Protein AF-E4RUP8-F1 (afdb_monomer_lite)

Secondary structure (DSSP, 8-state):
--SHHHHHHHHHHTSS-------S--PPPPP--S------PPPP------PPPSSEEE---HHHHHHHHHTT-STT---SSEEEHHHHHH-SEEE---SSS--HHHHHHHHHHSSPPPP---GGGGG-TT--EEEEE--S----TT-TT--EEEEE--TT--EEE-TT-TT--EEEEE--SSPPTT-PPPEEE-TT-TT--EEEEEE--SEEE-TT-TT--EEEEEE--SS-EEEEETT-TT--EEEEEESS-S-EEEEE-HHHHHHHHH-GGGEE--TTEEEEE--

Foldseek 3Di:
DVPVVVVVVVVVVVPPPPDDDPDPDDDPDPDPDDDDPPDPDPDQPPLQADDADPPKDFAPFLLVVLLCLLVCLQVRLDSPRIRHLVSLQVDAEAAPDPPDDPRSSLVVCCVVPVHRRDGAADAVNLSNCNYAEYHDAEDQEYDCVSNLNHQYYHYAYDQHHAEYEPANSQNHAYYAYHYDPDQHPVRDWYYYHCHQNQNHAEDHYATADQEDACLNHCNHAYEHAAHQHLEEHEYEAARPLNHNAYAHHYDNPHEYEYEYEPNVVVVCVVCVVRHHDDPRYDYDYDD

Organism: Leadbetterella byssophila (strain DSM 17132 / JCM 16389 / KACC 11308 / NBRC 106382 / 4M15) (NCBI:txid649349)

Structure (mmCIF, N/CA/C/O backbone):
data_AF-E4RUP8-F1
#
_entry.id   AF-E4RUP8-F1
#
loop_
_atom_site.group_PDB
_atom_site.id
_atom_site.type_symbol
_atom_site.label_atom_id
_atom_site.label_alt_id
_atom_site.label_comp_id
_atom_site.label_asym_id
_atom_site.label_entity_id
_atom_site.label_seq_id
_atom_site.pdbx_PDB_ins_code
_atom_site.Cartn_x
_atom_site.Cartn_y
_atom_site.Cartn_z
_atom_site.occupancy
_atom_site.B_iso_or_equiv
_atom_site.auth_seq_id
_atom_site.auth_comp_id
_atom_site.auth_asym_id
_atom_site.auth_atom_id
_atom_site.pdbx_PDB_model_num
ATOM 1 N N . MET A 1 1 ? 22.513 47.050 -24.683 1.00 49.78 1 MET A N 1
ATOM 2 C CA . MET A 1 1 ? 21.368 47.921 -25.050 1.00 49.78 1 MET A CA 1
ATOM 3 C C . MET A 1 1 ? 20.314 47.273 -25.963 1.00 49.78 1 MET A C 1
ATOM 5 O O . MET A 1 1 ? 19.189 47.742 -25.939 1.00 49.78 1 MET A O 1
ATOM 9 N N . LYS A 1 2 ? 20.590 46.182 -26.704 1.00 44.91 2 LYS A N 1
ATOM 10 C CA . LYS A 1 2 ? 19.584 45.516 -27.570 1.00 44.91 2 LYS A CA 1
ATOM 11 C C . LYS A 1 2 ? 18.586 44.574 -26.856 1.00 44.91 2 LYS A C 1
ATOM 13 O O . LYS A 1 2 ? 17.600 44.189 -27.462 1.00 44.91 2 LYS A O 1
ATOM 18 N N . SER A 1 3 ? 18.809 44.232 -25.582 1.00 49.97 3 SER A N 1
ATOM 19 C CA . SER A 1 3 ? 17.952 43.291 -24.826 1.00 49.97 3 SER A CA 1
ATOM 20 C C . SER A 1 3 ? 16.726 43.959 -24.171 1.00 49.97 3 SER A C 1
ATOM 22 O O . SER A 1 3 ? 15.652 43.373 -24.113 1.00 49.97 3 SER A O 1
ATOM 24 N N . ALA A 1 4 ? 16.835 45.233 -23.774 1.00 47.22 4 ALA A N 1
ATOM 25 C CA . ALA A 1 4 ? 15.729 45.956 -23.132 1.00 47.22 4 ALA A CA 1
ATOM 26 C C . ALA A 1 4 ? 14.581 46.307 -24.103 1.00 47.22 4 ALA A C 1
ATOM 28 O O . ALA A 1 4 ? 13.426 46.382 -23.696 1.00 47.22 4 ALA A O 1
ATOM 29 N N . TYR A 1 5 ? 14.879 46.458 -25.399 1.00 47.59 5 TYR A N 1
ATOM 30 C CA . TYR A 1 5 ? 13.872 46.763 -26.422 1.00 47.59 5 TYR A CA 1
ATOM 31 C C . TYR A 1 5 ? 12.971 45.568 -26.768 1.00 47.59 5 TYR A C 1
ATOM 33 O O . TYR A 1 5 ? 11.827 45.771 -27.163 1.00 47.59 5 TYR A O 1
ATOM 41 N N . LEU A 1 6 ? 13.445 44.329 -26.584 1.00 43.81 6 LEU A N 1
ATOM 42 C CA . LEU A 1 6 ? 12.655 43.136 -26.904 1.00 43.81 6 LEU A CA 1
ATOM 43 C C . LEU A 1 6 ? 11.602 42.830 -25.822 1.00 43.81 6 LEU A C 1
ATOM 45 O O . LEU A 1 6 ? 10.512 42.367 -26.145 1.00 43.81 6 LEU A O 1
ATOM 49 N N . MET A 1 7 ? 11.887 43.154 -24.553 1.00 46.66 7 MET A N 1
ATOM 50 C CA . MET A 1 7 ? 10.911 43.020 -23.460 1.00 46.66 7 MET A CA 1
ATOM 51 C C . MET A 1 7 ? 9.819 44.097 -23.499 1.00 46.66 7 MET A C 1
ATOM 53 O O . MET A 1 7 ? 8.666 43.796 -23.202 1.00 46.66 7 MET A O 1
ATOM 57 N N . ALA A 1 8 ? 10.141 45.325 -23.916 1.00 49.31 8 ALA A N 1
ATOM 58 C CA . ALA A 1 8 ? 9.138 46.386 -24.043 1.00 49.31 8 ALA A CA 1
ATOM 59 C C . ALA A 1 8 ? 8.132 46.116 -25.182 1.00 49.31 8 ALA A C 1
ATOM 61 O O . ALA A 1 8 ? 6.961 46.468 -25.063 1.00 49.31 8 ALA A O 1
ATOM 62 N N . LEU A 1 9 ? 8.559 45.441 -26.258 1.00 42.44 9 LEU A N 1
ATOM 63 C CA . LEU A 1 9 ? 7.686 45.114 -27.391 1.00 42.44 9 LEU A CA 1
ATOM 64 C C . LEU A 1 9 ? 6.707 43.966 -27.078 1.00 42.44 9 LEU A C 1
ATOM 66 O O . LEU A 1 9 ? 5.578 43.977 -27.557 1.00 42.44 9 LEU A O 1
ATOM 70 N N . LEU A 1 10 ? 7.105 43.007 -26.234 1.00 44.12 10 LEU A N 1
ATOM 71 C CA . LEU A 1 10 ? 6.237 41.906 -25.793 1.00 44.12 10 LEU A CA 1
ATOM 72 C C . LEU A 1 10 ? 5.173 42.352 -24.778 1.00 44.12 10 LEU A C 1
ATOM 74 O O . LEU A 1 10 ? 4.076 41.800 -24.771 1.00 44.12 10 LEU A O 1
ATOM 78 N N . LEU A 1 11 ? 5.448 43.388 -23.976 1.00 37.72 11 LEU A N 1
ATOM 79 C CA . LEU A 1 11 ? 4.467 43.934 -23.031 1.00 37.72 11 LEU A CA 1
ATOM 80 C C . LEU A 1 11 ? 3.379 44.780 -23.722 1.00 37.72 11 LEU A C 1
ATOM 82 O O . LEU A 1 11 ? 2.252 44.834 -23.243 1.00 37.72 11 LEU A O 1
ATOM 86 N N . ALA A 1 12 ? 3.681 45.393 -24.872 1.00 42.25 12 ALA A N 1
ATOM 87 C CA . ALA A 1 12 ? 2.709 46.179 -25.640 1.00 42.25 12 ALA A CA 1
ATOM 88 C C . ALA A 1 12 ? 1.684 45.310 -26.399 1.00 42.25 12 ALA A C 1
ATOM 90 O O . ALA A 1 12 ? 0.565 45.755 -26.653 1.00 42.25 12 ALA A O 1
ATOM 91 N N . ILE A 1 13 ? 2.033 44.058 -26.717 1.00 47.00 13 ILE A N 1
ATOM 92 C CA . ILE A 1 13 ? 1.138 43.122 -27.419 1.00 47.00 13 ILE A CA 1
ATOM 93 C C . ILE A 1 13 ? 0.110 42.495 -26.456 1.00 47.00 13 ILE A C 1
ATOM 95 O O . ILE A 1 13 ? -0.956 42.073 -26.893 1.00 47.00 13 ILE A O 1
ATOM 99 N N . LEU A 1 14 ? 0.355 42.504 -25.138 1.00 39.12 14 LEU A N 1
ATOM 100 C CA . LEU A 1 14 ? -0.583 41.941 -24.157 1.00 39.12 14 LEU A CA 1
ATOM 101 C C . LEU A 1 14 ? -1.729 42.883 -23.731 1.00 39.12 14 LEU A C 1
ATOM 103 O O . LEU A 1 14 ? -2.637 42.432 -23.042 1.00 39.12 14 LEU A O 1
ATOM 107 N N . ILE A 1 15 ? -1.717 44.166 -24.117 1.00 45.81 15 ILE A N 1
ATOM 108 C CA . ILE A 1 15 ? -2.683 45.168 -23.607 1.00 45.81 15 ILE A CA 1
ATOM 109 C C . ILE A 1 15 ? -3.797 45.504 -24.626 1.00 45.81 15 ILE A C 1
ATOM 111 O O . ILE A 1 15 ? -4.722 46.244 -24.315 1.00 45.81 15 ILE A O 1
ATOM 115 N N . THR A 1 16 ? -3.793 44.936 -25.837 1.00 45.84 16 THR A N 1
ATOM 116 C CA . THR A 1 16 ? -4.734 45.326 -26.917 1.00 45.84 16 THR A CA 1
ATOM 117 C C . THR A 1 16 ? -5.683 44.218 -27.384 1.00 45.84 16 THR A C 1
ATOM 119 O O . THR A 1 16 ? -5.989 44.112 -28.567 1.00 45.84 16 THR A O 1
ATOM 122 N N . SER A 1 17 ? -6.213 43.409 -26.461 1.00 43.34 17 SER A N 1
ATOM 123 C CA . SER A 1 17 ? -7.256 42.421 -26.792 1.00 43.34 17 SER A CA 1
ATOM 124 C C . SER A 1 17 ? -8.332 42.275 -25.707 1.00 43.34 17 SER A C 1
ATOM 126 O O . SER A 1 17 ? -8.706 41.167 -25.335 1.00 43.34 17 SER A O 1
ATOM 128 N N . CYS A 1 18 ? -8.869 43.398 -25.234 1.00 45.28 18 CYS A N 1
ATOM 129 C CA . CYS A 1 18 ? -10.188 43.436 -24.599 1.00 45.28 18 CYS A CA 1
ATOM 130 C C . CYS A 1 18 ? -11.066 44.412 -25.385 1.00 45.28 18 CYS A C 1
ATOM 132 O O . CYS A 1 18 ? -11.315 45.531 -24.951 1.00 45.28 18 CYS A O 1
ATOM 134 N N . ALA A 1 19 ? -11.468 44.009 -26.590 1.00 50.75 19 ALA A N 1
ATOM 135 C CA . ALA A 1 19 ? -12.618 44.612 -27.244 1.00 50.75 19 ALA A CA 1
ATOM 136 C C . ALA A 1 19 ? -13.852 43.849 -26.751 1.00 50.75 19 ALA A C 1
ATOM 138 O O . ALA A 1 19 ? -14.020 42.668 -27.063 1.00 50.75 19 ALA A O 1
ATOM 139 N N . GLU A 1 20 ? -14.663 44.516 -25.932 1.00 53.84 20 GLU A N 1
ATOM 140 C CA . GLU A 1 20 ? -15.997 44.065 -25.548 1.00 53.84 20 GLU A CA 1
ATOM 141 C C . GLU A 1 20 ? -16.814 43.840 -26.822 1.00 53.84 20 GLU A C 1
ATOM 143 O O . GLU A 1 20 ? -17.165 44.770 -27.546 1.00 53.84 20 GLU A O 1
ATOM 148 N N . THR A 1 21 ? -17.066 42.574 -27.132 1.00 50.69 21 THR A N 1
ATOM 149 C CA . THR A 1 21 ? -18.092 42.194 -28.096 1.00 50.69 21 THR A CA 1
ATOM 150 C C . THR A 1 21 ? -19.383 42.076 -27.305 1.00 50.69 21 THR A C 1
ATOM 152 O O . THR A 1 21 ? -19.573 41.126 -26.548 1.00 50.69 21 THR A O 1
ATOM 155 N N . GLU A 1 22 ? -20.248 43.084 -27.431 1.00 49.72 22 GLU A N 1
ATOM 156 C CA . GLU A 1 22 ? -21.630 43.007 -26.966 1.00 49.72 22 GLU A CA 1
ATOM 157 C C . GLU A 1 22 ? -22.274 41.780 -27.617 1.00 49.72 22 GLU A C 1
ATOM 159 O O . GLU A 1 22 ? -22.457 41.723 -28.832 1.00 49.72 22 GLU A O 1
ATOM 164 N N . ASN A 1 23 ? -22.539 40.755 -26.810 1.00 56.44 23 ASN A N 1
ATOM 165 C CA . ASN A 1 23 ? -23.199 39.534 -27.238 1.00 56.44 23 ASN A CA 1
ATOM 166 C C . ASN A 1 23 ? -24.718 39.808 -27.275 1.00 56.44 23 ASN A C 1
ATOM 168 O O . ASN A 1 23 ? -25.314 39.966 -26.210 1.00 56.44 23 ASN A O 1
ATOM 172 N N . PRO A 1 24 ? -25.375 39.881 -28.450 1.00 60.69 24 PRO A N 1
ATOM 173 C CA . PRO A 1 24 ? -26.776 40.299 -28.562 1.00 60.69 24 PRO A CA 1
ATOM 174 C C . PRO A 1 24 ? -27.778 39.185 -28.213 1.00 60.69 24 PRO A C 1
ATOM 176 O O . PRO A 1 24 ? -28.960 39.293 -28.530 1.00 60.69 24 PRO A O 1
ATOM 179 N N . PHE A 1 25 ? -27.328 38.103 -27.578 1.00 57.88 25 PHE A N 1
ATOM 180 C CA . PHE A 1 25 ? -28.169 36.975 -27.202 1.00 57.88 25 PHE A CA 1
ATOM 181 C C . PHE A 1 25 ? -28.041 36.722 -25.700 1.00 57.88 25 PHE A C 1
ATOM 183 O O . PHE A 1 25 ? -27.238 35.907 -25.252 1.00 57.88 25 PHE A O 1
ATOM 190 N N . VAL A 1 26 ? -28.838 37.452 -24.920 1.00 62.19 26 VAL A N 1
ATOM 191 C CA . VAL A 1 26 ? -29.197 37.066 -23.552 1.00 62.19 26 VAL A CA 1
ATOM 192 C C . VAL A 1 26 ? -30.491 36.257 -23.684 1.00 62.19 26 VAL A C 1
ATOM 194 O O . VAL A 1 26 ? -31.530 36.849 -23.977 1.00 62.19 26 VAL A O 1
ATOM 197 N N . PRO A 1 27 ? -30.455 34.916 -23.570 1.00 68.62 27 PRO A N 1
ATOM 198 C CA . PRO A 1 27 ? -31.674 34.122 -23.505 1.00 68.62 27 PRO A CA 1
ATOM 199 C C . PRO A 1 27 ? -32.469 34.575 -22.279 1.00 68.62 27 PRO A C 1
ATOM 201 O O . PRO A 1 27 ? -31.883 34.741 -21.210 1.00 68.62 27 PRO A O 1
ATOM 204 N N . GLU A 1 28 ? -33.776 34.792 -22.428 1.00 69.62 28 GLU A N 1
ATOM 205 C CA . GLU A 1 28 ? -34.651 35.069 -21.286 1.00 69.62 28 GLU A CA 1
ATOM 206 C C . GLU A 1 28 ? -34.461 33.970 -20.231 1.00 69.62 28 GLU A C 1
ATOM 208 O O . GLU A 1 28 ? -34.603 32.782 -20.535 1.00 69.62 28 GLU A O 1
ATOM 213 N N . GLU A 1 29 ? -34.096 34.363 -19.004 1.00 70.31 29 GLU A N 1
ATOM 214 C CA . GLU A 1 29 ? -33.970 33.425 -17.891 1.00 70.31 29 GLU A CA 1
ATOM 215 C C . GLU A 1 29 ? -35.315 32.705 -17.704 1.00 70.31 29 GLU A C 1
ATOM 217 O O . GLU A 1 29 ? -36.341 33.367 -17.494 1.00 70.31 29 GLU A O 1
ATOM 222 N N . PRO A 1 30 ? -35.355 31.362 -17.786 1.00 72.62 30 PRO A N 1
ATOM 223 C CA . PRO A 1 30 ? -36.579 30.629 -17.524 1.00 72.62 30 PRO A CA 1
ATOM 224 C C . PRO A 1 30 ? -37.013 30.927 -16.089 1.00 72.62 30 PRO A C 1
ATOM 226 O O . PRO A 1 30 ? -36.263 30.698 -15.138 1.00 72.62 30 PRO A O 1
ATOM 229 N N . LYS A 1 31 ? -38.230 31.464 -15.935 1.00 70.38 31 LYS A N 1
ATOM 230 C CA . LYS A 1 31 ? -38.851 31.659 -14.622 1.00 70.38 31 LYS A CA 1
ATOM 231 C C . LYS A 1 31 ? -38.764 30.337 -13.851 1.00 70.38 31 LYS A C 1
ATOM 233 O O . LYS A 1 31 ? -39.188 29.324 -14.405 1.00 70.38 31 LYS A O 1
ATOM 238 N N . PRO A 1 32 ? -38.250 30.326 -12.609 1.00 66.38 32 PRO A N 1
ATOM 239 C CA . PRO A 1 32 ? -38.152 29.099 -11.833 1.00 66.38 32 PRO A CA 1
ATOM 240 C C . PRO A 1 32 ? -39.556 28.526 -11.624 1.00 66.38 32 PRO A C 1
ATOM 242 O O . PRO A 1 32 ? -40.385 29.103 -10.916 1.00 66.38 32 PRO A O 1
ATOM 245 N N . GLU A 1 33 ? -39.839 27.413 -12.296 1.00 66.81 33 GLU A N 1
ATOM 246 C CA . GLU A 1 33 ? -41.057 26.644 -12.092 1.00 66.81 33 GLU A CA 1
ATOM 247 C C . GLU A 1 33 ? -40.946 25.912 -10.753 1.00 66.81 33 GLU A C 1
ATOM 249 O O . GLU A 1 33 ? -40.129 25.012 -10.577 1.00 66.81 33 GLU A O 1
ATOM 254 N N . ASN A 1 34 ? -41.820 26.319 -9.834 1.00 69.56 34 ASN A N 1
ATOM 255 C CA . ASN A 1 34 ? -42.044 25.801 -8.487 1.00 69.56 34 ASN A CA 1
ATOM 256 C C . ASN A 1 34 ? -40.942 26.104 -7.450 1.00 69.56 34 ASN A C 1
ATOM 258 O O . ASN A 1 34 ? -39.766 25.820 -7.673 1.00 69.56 34 ASN A O 1
ATOM 262 N N . PRO A 1 35 ? -41.309 26.647 -6.268 1.00 67.31 35 PRO A N 1
ATOM 263 C CA . PRO A 1 35 ? -40.381 26.723 -5.150 1.00 67.31 35 PRO A CA 1
ATOM 264 C C . PRO A 1 35 ? -39.919 25.305 -4.817 1.00 67.31 35 PRO A C 1
ATOM 266 O O . PRO A 1 35 ? -40.745 24.422 -4.574 1.00 67.31 35 PRO A O 1
ATOM 269 N N . VAL A 1 36 ? -38.601 25.093 -4.839 1.00 64.44 36 VAL A N 1
ATOM 270 C CA . VAL A 1 36 ? -37.967 23.866 -4.351 1.00 64.44 36 VAL A CA 1
ATOM 271 C C . VAL A 1 36 ? -38.525 23.618 -2.956 1.00 64.44 36 VAL A C 1
ATOM 273 O O . VAL A 1 36 ? -38.314 24.431 -2.054 1.00 64.44 36 VAL A O 1
ATOM 276 N N . GLN A 1 37 ? -39.304 22.545 -2.796 1.00 61.97 37 GLN A N 1
ATOM 277 C CA . GLN A 1 37 ? -39.751 22.123 -1.478 1.00 61.97 37 GLN A CA 1
ATOM 278 C C . GLN A 1 37 ? -38.489 21.858 -0.666 1.00 61.97 37 GLN A C 1
ATOM 280 O O . GLN A 1 37 ? -37.686 20.996 -1.028 1.00 61.97 37 GLN A O 1
ATOM 285 N N . ILE A 1 38 ? -38.286 22.667 0.374 1.00 64.12 38 ILE A N 1
ATOM 286 C CA . ILE A 1 38 ? -37.252 22.438 1.373 1.00 64.12 38 ILE A CA 1
ATOM 287 C C . ILE A 1 38 ? -37.586 21.067 1.949 1.00 64.12 38 ILE A C 1
ATOM 289 O O . ILE A 1 38 ? -38.608 20.908 2.611 1.00 64.12 38 ILE A O 1
ATOM 293 N N . VAL A 1 39 ? -36.797 20.062 1.575 1.00 65.62 39 VAL A N 1
ATOM 294 C CA . VAL A 1 39 ? -36.886 18.732 2.167 1.00 65.62 39 VAL A CA 1
ATOM 295 C C . VAL A 1 39 ? -36.624 18.940 3.652 1.00 65.62 39 VAL A C 1
ATOM 297 O O . VAL A 1 39 ? -35.608 19.553 3.988 1.00 65.62 39 VAL A O 1
ATOM 300 N N . ASP A 1 40 ? -37.568 18.519 4.498 1.00 69.62 40 ASP A N 1
ATOM 301 C CA . ASP A 1 40 ? -37.469 18.644 5.952 1.00 69.62 40 ASP A CA 1
ATOM 302 C C . ASP A 1 40 ? -36.064 18.230 6.412 1.00 69.62 40 ASP A C 1
ATOM 304 O O . ASP A 1 40 ? -35.517 17.229 5.930 1.00 69.62 40 ASP A O 1
ATOM 308 N N . GLU A 1 41 ? -35.455 19.041 7.286 1.00 69.00 41 GLU A N 1
ATOM 309 C CA . GLU A 1 41 ? -34.140 18.730 7.844 1.00 69.00 41 GLU A CA 1
ATOM 310 C C . GLU A 1 41 ? -34.176 17.300 8.402 1.00 69.00 41 GLU A C 1
ATOM 312 O O . GLU A 1 41 ? -35.107 16.963 9.138 1.00 69.00 41 GLU A O 1
ATOM 317 N N . PRO A 1 42 ? -33.217 16.431 8.032 1.00 64.62 42 PRO A N 1
ATOM 318 C CA . PRO A 1 42 ? -33.213 15.064 8.522 1.00 64.62 42 PRO A CA 1
ATOM 319 C C . PRO A 1 42 ? -33.186 15.085 10.049 1.00 64.62 42 PRO A C 1
ATOM 321 O O . PRO A 1 42 ? -32.372 15.802 10.638 1.00 64.62 42 PRO A O 1
ATOM 324 N N . ASP A 1 43 ? -34.065 14.293 10.669 1.00 69.19 43 ASP A N 1
ATOM 325 C CA . ASP A 1 43 ? -34.110 14.150 12.122 1.00 69.19 43 ASP A CA 1
ATOM 326 C C . ASP A 1 43 ? -32.691 13.907 12.669 1.00 69.19 43 ASP A C 1
ATOM 328 O O . ASP A 1 43 ? -31.928 13.120 12.086 1.00 69.19 43 ASP A O 1
ATOM 332 N N . PRO A 1 44 ? -32.303 14.574 13.772 1.00 62.66 44 PRO A N 1
ATOM 333 C CA . PRO A 1 44 ? -30.978 14.416 14.345 1.00 62.66 44 PRO A CA 1
ATOM 334 C C . PRO A 1 44 ? -30.749 12.941 14.678 1.00 62.66 44 PRO A C 1
ATOM 336 O O . PRO A 1 44 ? -31.493 12.336 15.449 1.00 62.66 44 PRO A O 1
ATOM 339 N N . VAL A 1 45 ? -29.711 12.354 14.082 1.00 66.56 45 VAL A N 1
ATOM 340 C CA . VAL A 1 45 ? -29.327 10.971 14.366 1.00 66.56 45 VAL A CA 1
ATOM 341 C C . VAL A 1 45 ? -28.891 10.887 15.829 1.00 66.56 45 VAL A C 1
ATOM 343 O O . VAL A 1 45 ? -27.855 11.440 16.201 1.00 66.56 45 VAL A O 1
ATOM 346 N N . ASP A 1 46 ? -29.678 10.200 16.660 1.00 71.81 46 ASP A N 1
ATOM 347 C CA . ASP A 1 46 ? -29.320 9.897 18.048 1.00 71.81 46 ASP A CA 1
ATOM 348 C C . ASP A 1 46 ? -28.205 8.841 18.070 1.00 71.81 46 ASP A C 1
ATOM 350 O O . ASP A 1 46 ? -28.440 7.632 17.997 1.00 71.81 46 ASP A O 1
ATOM 354 N N . PHE A 1 47 ? -26.956 9.305 18.106 1.00 75.38 47 PHE A N 1
ATOM 355 C CA . PHE A 1 47 ? -25.797 8.440 18.282 1.00 75.38 47 PHE A CA 1
ATOM 356 C C . PHE A 1 47 ? -25.694 8.021 19.749 1.00 75.38 47 PHE A C 1
ATOM 358 O O . PHE A 1 47 ? -25.111 8.727 20.572 1.00 75.38 47 PHE A O 1
ATOM 365 N N . GLN A 1 48 ? -26.251 6.850 20.067 1.00 82.44 48 GLN A N 1
ATOM 366 C CA . GLN A 1 48 ? -26.174 6.277 21.409 1.00 82.44 48 GLN A CA 1
ATOM 367 C C . GLN A 1 48 ? -24.712 6.018 21.788 1.00 82.44 48 GLN A C 1
ATOM 369 O O . GLN A 1 48 ? -24.015 5.205 21.175 1.00 82.44 48 GLN A O 1
ATOM 374 N N . VAL A 1 49 ? -24.259 6.740 22.807 1.00 86.88 49 VAL A N 1
ATOM 375 C CA . VAL A 1 49 ? -22.951 6.556 23.427 1.00 86.88 49 VAL A CA 1
ATOM 376 C C . VAL A 1 49 ? -23.045 5.403 24.422 1.00 86.88 49 VAL A C 1
ATOM 378 O O . VAL A 1 49 ? -23.905 5.414 25.303 1.00 86.88 49 VAL A O 1
ATOM 381 N N . THR A 1 50 ? -22.150 4.425 24.310 1.00 92.31 50 THR A N 1
ATOM 382 C CA . THR A 1 50 ? -22.052 3.300 25.256 1.00 92.31 50 THR A CA 1
ATOM 383 C C . THR A 1 50 ? -20.649 3.210 25.840 1.00 92.31 50 THR A C 1
ATOM 385 O O . THR A 1 50 ? -19.733 3.838 25.330 1.00 92.31 50 THR A O 1
ATOM 388 N N . GLU A 1 51 ? -20.447 2.436 26.905 1.00 95.81 51 GLU A N 1
ATOM 389 C CA . GLU A 1 51 ? -19.096 2.170 27.417 1.00 95.81 51 GLU A CA 1
ATOM 390 C C . GLU A 1 51 ? -18.301 1.251 26.471 1.00 95.81 51 GLU A C 1
ATOM 392 O O . GLU A 1 51 ? -18.864 0.324 25.876 1.00 95.81 51 GLU A O 1
ATOM 397 N N . THR A 1 52 ? -16.987 1.479 26.361 1.00 96.94 52 THR A N 1
ATOM 398 C CA . THR A 1 52 ? -16.076 0.607 25.609 1.00 96.94 52 THR A CA 1
ATOM 399 C C . THR A 1 52 ? -16.063 -0.794 26.214 1.00 96.94 52 THR A C 1
ATOM 401 O O . THR A 1 52 ? -15.855 -0.968 27.416 1.00 96.94 52 THR A O 1
ATOM 404 N N . LYS A 1 53 ? -16.237 -1.819 25.380 1.00 97.81 53 LYS A N 1
ATOM 405 C CA . LYS A 1 53 ? -16.191 -3.218 25.826 1.00 97.81 53 LYS A CA 1
ATOM 406 C C . LYS A 1 53 ? -14.752 -3.675 26.076 1.00 97.81 53 LYS A C 1
ATOM 408 O O . LYS A 1 53 ? -13.870 -3.429 25.257 1.00 97.81 53 LYS A O 1
ATOM 413 N N . GLU A 1 54 ? -14.552 -4.411 27.165 1.00 97.25 54 GLU A N 1
ATOM 414 C CA . GLU A 1 54 ? -13.284 -5.070 27.499 1.00 97.25 54 GLU A CA 1
ATOM 415 C C . GLU A 1 54 ? -13.131 -6.435 26.790 1.00 97.25 54 GLU A C 1
ATOM 417 O O . GLU A 1 54 ? -14.127 -7.147 26.612 1.00 97.25 54 GLU A O 1
ATOM 422 N N . PRO A 1 55 ? -11.898 -6.862 26.452 1.00 97.94 55 PRO A N 1
ATOM 423 C CA . PRO A 1 55 ? -10.671 -6.062 26.485 1.00 97.94 55 PRO A CA 1
ATOM 424 C C . PRO A 1 55 ? -10.669 -4.981 25.393 1.00 97.94 55 PRO A C 1
ATOM 426 O O . PRO A 1 55 ? -11.278 -5.176 24.340 1.00 97.94 55 PRO A O 1
ATOM 429 N N . TYR A 1 56 ? -9.960 -3.872 25.612 1.00 98.25 56 TYR A N 1
ATOM 430 C CA . TYR A 1 56 ? -9.771 -2.813 24.612 1.00 98.25 56 TYR A CA 1
ATOM 431 C C . TYR A 1 56 ? -8.296 -2.596 24.241 1.00 98.25 56 TYR A C 1
ATOM 433 O O . TYR A 1 56 ? -7.380 -2.940 24.990 1.00 98.25 56 TYR A O 1
ATOM 441 N N . PHE A 1 57 ? -8.070 -1.991 23.075 1.00 98.19 57 PHE A N 1
ATOM 442 C CA . PHE A 1 57 ? -6.789 -1.394 22.697 1.00 98.19 57 PHE A CA 1
ATOM 443 C C . PHE A 1 57 ? -6.826 0.111 22.942 1.00 98.19 57 PHE A C 1
ATOM 445 O O . PHE A 1 57 ? -7.875 0.737 22.804 1.00 98.19 57 PHE A O 1
ATOM 452 N N . THR A 1 58 ? -5.679 0.688 23.291 1.00 97.88 58 THR A N 1
ATOM 453 C CA . THR A 1 58 ? -5.530 2.143 23.373 1.00 97.88 58 THR A CA 1
ATOM 454 C C . THR A 1 58 ? -5.254 2.696 21.981 1.00 97.88 58 THR A C 1
ATOM 456 O O . THR A 1 58 ? -4.361 2.194 21.309 1.00 97.88 58 THR A O 1
ATOM 459 N N . ILE A 1 59 ? -5.979 3.739 21.583 1.00 96.94 59 ILE A N 1
ATOM 460 C CA . ILE A 1 59 ? -5.727 4.507 20.361 1.00 96.94 59 ILE A CA 1
ATOM 461 C C . ILE A 1 59 ? -5.284 5.910 20.776 1.00 96.94 59 ILE A C 1
ATOM 463 O O . ILE A 1 59 ? -6.051 6.669 21.365 1.00 96.94 59 ILE A O 1
ATOM 467 N N . ALA A 1 60 ? -4.022 6.253 20.537 1.00 95.56 60 ALA A N 1
ATOM 468 C CA . ALA A 1 60 ? -3.454 7.525 20.976 1.00 95.56 60 ALA A CA 1
ATOM 469 C C . ALA A 1 60 ? -3.884 8.693 20.073 1.00 95.56 60 ALA A C 1
ATOM 471 O O . ALA A 1 60 ? -4.093 9.816 20.550 1.00 95.56 60 ALA A O 1
ATOM 472 N N . ASP A 1 61 ? -4.017 8.442 18.767 1.00 92.19 61 ASP A N 1
ATOM 473 C CA . ASP A 1 61 ? -4.421 9.459 17.800 1.00 92.19 61 ASP A CA 1
ATOM 474 C C . ASP A 1 61 ? -5.949 9.612 17.755 1.00 92.19 61 ASP A C 1
ATOM 476 O O . ASP A 1 61 ? -6.683 8.776 17.229 1.00 92.19 61 ASP A O 1
ATOM 480 N N . LYS A 1 62 ? -6.438 10.740 18.279 1.00 92.56 62 LYS A N 1
ATOM 481 C CA . LYS A 1 62 ? -7.872 11.074 18.297 1.00 92.56 62 LYS A CA 1
ATOM 482 C C . LYS A 1 62 ? -8.493 11.206 16.905 1.00 92.56 62 LYS A C 1
ATOM 484 O O . LYS A 1 62 ? -9.698 11.028 16.768 1.00 92.56 62 LYS A O 1
ATOM 489 N N . GLY A 1 63 ? -7.713 11.578 15.889 1.00 90.06 63 GLY A N 1
ATOM 490 C CA . GLY A 1 63 ? -8.173 11.605 14.501 1.00 90.06 63 GLY A CA 1
ATOM 491 C C . GLY A 1 63 ? -8.347 10.204 13.945 1.00 90.06 63 GLY A C 1
ATOM 492 O O . GLY A 1 63 ? -9.324 9.948 13.242 1.00 90.06 63 GLY A O 1
ATOM 493 N N . PHE A 1 64 ? -7.446 9.287 14.296 1.00 92.12 64 PHE A N 1
ATOM 494 C CA . PHE A 1 64 ? -7.571 7.890 13.917 1.00 92.12 64 PHE A CA 1
ATOM 495 C C . PHE A 1 64 ? -8.778 7.240 14.597 1.00 92.12 64 PHE A C 1
ATOM 497 O O . PHE A 1 64 ? -9.605 6.654 13.909 1.00 92.12 64 PHE A O 1
ATOM 504 N N . GLU A 1 65 ? -8.971 7.435 15.903 1.00 94.88 65 GLU A N 1
ATOM 505 C CA . GLU A 1 65 ? -10.177 6.971 16.606 1.00 94.88 65 GLU A CA 1
ATOM 506 C C . GLU A 1 65 ? -11.460 7.576 16.009 1.00 94.88 65 GLU A C 1
ATOM 508 O O . GLU A 1 65 ? -12.406 6.853 15.699 1.00 94.88 65 GLU A O 1
ATOM 513 N N . ALA A 1 66 ? -11.472 8.884 15.722 1.00 91.12 66 ALA A N 1
ATOM 514 C CA . ALA A 1 66 ? -12.597 9.525 15.042 1.00 91.12 66 ALA A CA 1
ATOM 515 C C . ALA A 1 66 ? -12.915 8.861 13.693 1.00 91.12 66 ALA A C 1
ATOM 517 O O . ALA A 1 66 ? -14.086 8.662 13.367 1.00 91.12 66 ALA A O 1
ATOM 518 N N . LEU A 1 67 ? -11.894 8.489 12.912 1.00 89.44 67 LEU A N 1
ATOM 519 C CA . LEU A 1 67 ? -12.081 7.730 11.677 1.00 89.44 67 LEU A CA 1
ATOM 520 C C . LEU A 1 67 ? -12.734 6.367 11.952 1.00 89.44 67 LEU A C 1
ATOM 522 O O . LEU A 1 67 ? -13.663 5.994 11.239 1.00 89.44 67 LEU A O 1
ATOM 526 N N . LEU A 1 68 ? -12.300 5.641 12.984 1.00 93.38 68 LEU A N 1
ATOM 527 C CA . LEU A 1 68 ? -12.887 4.348 13.351 1.00 93.38 68 LEU A CA 1
ATOM 528 C C . LEU A 1 68 ? -14.372 4.482 13.714 1.00 93.38 68 LEU A C 1
ATOM 530 O O . LEU A 1 68 ? -15.180 3.673 13.257 1.00 93.38 68 LEU A O 1
ATOM 534 N N . ILE A 1 69 ? -14.760 5.534 14.440 1.00 91.81 69 ILE A N 1
ATOM 535 C CA . ILE A 1 69 ? -16.170 5.828 14.743 1.00 91.81 69 ILE A CA 1
ATOM 536 C C . ILE A 1 69 ? -16.955 6.081 13.451 1.00 91.81 69 ILE A C 1
ATOM 538 O O . ILE A 1 69 ? -18.019 5.489 13.242 1.00 91.81 69 ILE A O 1
ATOM 542 N N . VAL A 1 70 ? -16.425 6.933 12.564 1.00 88.12 70 VAL A N 1
ATOM 543 C CA . VAL A 1 70 ? -17.030 7.304 11.268 1.00 88.12 70 VAL A CA 1
ATOM 544 C C . VAL A 1 70 ? -17.222 6.095 10.355 1.00 88.12 70 VAL A C 1
ATOM 546 O O . VAL A 1 70 ? -18.209 6.035 9.618 1.00 88.12 70 VAL A O 1
ATOM 549 N N . LEU A 1 71 ? -16.317 5.119 10.432 1.00 88.44 71 LEU A N 1
ATOM 550 C CA . LEU A 1 71 ? -16.383 3.851 9.706 1.00 88.44 71 LEU A CA 1
ATOM 551 C C . LEU A 1 71 ? -17.248 2.783 10.404 1.00 88.44 71 LEU A C 1
ATOM 553 O O . LEU A 1 71 ? -17.333 1.665 9.905 1.00 88.44 71 LEU A O 1
ATOM 557 N N . ASN A 1 72 ? -17.910 3.110 11.523 1.00 91.12 72 ASN A N 1
ATOM 558 C CA . ASN A 1 72 ? -18.664 2.165 12.364 1.00 91.12 72 ASN A CA 1
ATOM 559 C C . ASN A 1 72 ? -17.823 0.990 12.894 1.00 91.12 72 ASN A C 1
ATOM 561 O O . ASN A 1 72 ? -18.362 -0.087 13.140 1.00 91.12 72 ASN A O 1
ATOM 565 N N . ILE A 1 73 ? -16.515 1.183 13.045 1.00 94.31 73 ILE A N 1
ATOM 566 C CA . ILE A 1 73 ? -15.622 0.197 13.656 1.00 94.31 73 ILE A CA 1
ATOM 567 C C . ILE A 1 73 ? -15.691 0.351 15.167 1.00 94.31 73 ILE A C 1
ATOM 569 O O . ILE A 1 73 ? -15.973 -0.615 15.860 1.00 94.31 73 ILE A O 1
ATOM 573 N N . ASP A 1 74 ? -15.481 1.564 15.667 1.00 95.56 74 ASP A N 1
ATOM 574 C CA . ASP A 1 74 ? -15.593 1.834 17.092 1.00 95.56 74 ASP A CA 1
ATOM 575 C C . ASP A 1 74 ? -17.067 1.959 17.495 1.00 95.56 74 ASP A C 1
ATOM 577 O O . ASP A 1 74 ? -17.763 2.915 17.129 1.00 95.56 74 ASP A O 1
ATOM 581 N N . THR A 1 75 ? -17.565 0.923 18.172 1.00 94.56 75 THR A N 1
ATOM 582 C CA . THR A 1 75 ? -18.999 0.748 18.433 1.00 94.56 75 THR A CA 1
ATOM 583 C C . THR A 1 75 ? -19.518 1.583 19.593 1.00 94.56 75 THR A C 1
ATOM 585 O O . THR A 1 75 ? -20.733 1.750 19.713 1.00 94.56 75 THR A O 1
ATOM 588 N N . ASP A 1 76 ? -18.629 2.131 20.420 1.00 94.25 76 ASP A N 1
ATOM 589 C CA . ASP A 1 76 ? -19.008 2.929 21.583 1.00 94.25 76 ASP A CA 1
ATOM 590 C C . ASP A 1 76 ? -19.321 4.402 21.225 1.00 94.25 76 ASP A C 1
ATOM 592 O O . ASP A 1 76 ? -19.994 5.108 21.985 1.00 94.25 76 ASP A O 1
ATOM 596 N N . ASN A 1 77 ? -18.916 4.816 20.013 1.00 91.62 77 ASN A N 1
ATOM 597 C CA . ASN A 1 77 ? -19.071 6.148 19.426 1.00 91.62 77 ASN A CA 1
ATOM 598 C C . ASN A 1 77 ? -18.428 7.287 20.249 1.00 91.62 77 ASN A C 1
ATOM 600 O O . ASN A 1 77 ? -18.918 8.425 20.237 1.00 91.62 77 ASN A O 1
ATOM 604 N N . GLN A 1 78 ? -17.328 7.018 20.954 1.00 92.62 78 GLN A N 1
ATOM 605 C CA . GLN A 1 78 ? -16.606 7.986 21.773 1.00 92.62 78 GLN A CA 1
ATOM 606 C C . GLN A 1 78 ? -15.159 8.155 21.327 1.00 92.62 78 GLN A C 1
ATOM 608 O O . GLN A 1 78 ? -14.438 7.198 21.134 1.00 92.62 78 GLN A O 1
ATOM 613 N N . ILE A 1 79 ? -14.685 9.402 21.275 1.00 93.56 79 ILE A N 1
ATOM 614 C CA . ILE A 1 79 ? -13.248 9.672 21.137 1.00 93.56 79 ILE A CA 1
ATOM 615 C C . ILE A 1 79 ? -12.637 9.673 22.544 1.00 93.56 79 ILE A C 1
ATOM 617 O O . ILE A 1 79 ? -12.497 10.743 23.156 1.00 93.56 79 ILE A O 1
ATOM 621 N N . ASN A 1 80 ? -12.389 8.489 23.106 1.00 95.81 80 ASN A N 1
ATOM 622 C CA . ASN A 1 80 ? -11.931 8.300 24.488 1.00 95.81 80 ASN A CA 1
ATOM 623 C C . ASN A 1 80 ? -10.537 7.638 24.591 1.00 95.81 80 ASN A C 1
ATOM 625 O O . ASN A 1 80 ? -10.021 7.450 25.697 1.00 95.81 80 ASN A O 1
ATOM 629 N N . GLY A 1 81 ? -9.908 7.370 23.450 1.00 96.88 81 GLY A N 1
ATOM 630 C CA . GLY A 1 81 ? -8.636 6.688 23.292 1.00 96.88 81 GLY A CA 1
ATOM 631 C C . GLY A 1 81 ? -8.723 5.173 23.450 1.00 96.88 81 GLY A C 1
ATOM 632 O O . GLY A 1 81 ? -7.698 4.557 23.747 1.00 96.88 81 GLY A O 1
ATOM 633 N N . LYS A 1 82 ? -9.904 4.562 23.321 1.00 98.12 82 LYS A N 1
ATOM 634 C CA . LYS A 1 82 ? -10.113 3.127 23.531 1.00 98.12 82 LYS A CA 1
ATOM 635 C C . LYS A 1 82 ? -11.066 2.568 22.491 1.00 98.12 82 LYS A C 1
ATOM 637 O O . LYS A 1 82 ? -12.186 3.023 22.354 1.00 98.12 82 LYS A O 1
ATOM 642 N N . VAL A 1 83 ? -10.654 1.476 21.859 1.00 98.06 83 VAL A N 1
ATOM 643 C CA . VAL A 1 83 ? -11.517 0.722 20.943 1.00 98.06 83 VAL A CA 1
ATOM 644 C C . VAL A 1 83 ? -11.531 -0.730 21.375 1.00 98.06 83 VAL A C 1
ATOM 646 O O . VAL A 1 83 ? -10.480 -1.305 21.683 1.00 98.06 83 VAL A O 1
ATOM 649 N N . SER A 1 84 ? -12.717 -1.338 21.418 1.00 98.31 84 SER A N 1
ATOM 650 C CA . SER A 1 84 ? -12.832 -2.724 21.864 1.00 98.31 84 SER A CA 1
ATOM 651 C C . SER A 1 84 ? -11.989 -3.655 20.983 1.00 98.31 84 SER A C 1
ATOM 653 O O . SER A 1 84 ? -11.898 -3.508 19.761 1.00 98.31 84 SER A O 1
ATOM 655 N N . GLN A 1 85 ? -11.355 -4.654 21.594 1.00 98.12 85 GLN A N 1
ATOM 656 C CA . GLN A 1 85 ? -10.544 -5.630 20.869 1.00 98.12 85 GLN A CA 1
ATOM 657 C C . GLN A 1 85 ? -11.391 -6.395 19.843 1.00 98.12 85 GLN A C 1
ATOM 659 O O . GLN A 1 85 ? -10.894 -6.740 18.772 1.00 98.12 85 GLN A O 1
ATOM 664 N N . ALA A 1 86 ? -12.661 -6.665 20.162 1.00 97.88 86 ALA A N 1
ATOM 665 C CA . ALA A 1 86 ? -13.588 -7.320 19.248 1.00 97.88 86 ALA A CA 1
ATOM 666 C C . ALA A 1 86 ? -13.807 -6.491 17.975 1.00 97.88 86 ALA A C 1
ATOM 668 O O . ALA A 1 86 ? -13.762 -7.047 16.879 1.00 97.88 86 ALA A O 1
ATOM 669 N N . ASP A 1 87 ? -13.975 -5.176 18.114 1.00 97.56 87 ASP A N 1
ATOM 670 C CA . ASP A 1 87 ? -14.141 -4.269 16.981 1.00 97.56 87 ASP A CA 1
ATOM 671 C C . ASP A 1 87 ? -12.896 -4.282 16.091 1.00 97.56 87 ASP A C 1
ATOM 673 O O . ASP A 1 87 ? -12.987 -4.582 14.902 1.00 97.56 87 ASP A O 1
ATOM 677 N N . VAL A 1 88 ? -11.711 -4.082 16.676 1.00 97.62 88 VAL A N 1
ATOM 678 C CA . VAL A 1 88 ? -10.439 -4.039 15.934 1.00 97.62 88 VAL A CA 1
ATOM 679 C C . VAL A 1 88 ? -10.123 -5.361 15.227 1.00 97.62 88 VAL A C 1
ATOM 681 O O . VAL A 1 88 ? -9.711 -5.369 14.066 1.00 97.62 88 VAL A O 1
ATOM 684 N N . LEU A 1 89 ? -10.305 -6.502 15.899 1.00 96.94 89 LEU A N 1
ATOM 685 C CA . LEU A 1 89 ? -9.942 -7.805 15.331 1.00 96.94 89 LEU A CA 1
ATOM 686 C C . LEU A 1 89 ? -10.895 -8.277 14.226 1.00 96.94 89 LEU A C 1
ATOM 688 O O . LEU A 1 89 ? -10.511 -9.143 13.438 1.00 96.94 89 LEU A O 1
ATOM 692 N N . ASN A 1 90 ? -12.103 -7.725 14.129 1.00 96.94 90 ASN A N 1
ATOM 693 C CA . ASN A 1 90 ? -13.041 -8.057 13.055 1.00 96.94 90 ASN A CA 1
ATOM 694 C C . ASN A 1 90 ? -12.765 -7.289 11.752 1.00 96.94 90 ASN A C 1
ATOM 696 O O . ASN A 1 90 ? -13.306 -7.643 10.700 1.00 96.94 90 ASN A O 1
ATOM 700 N N . VAL A 1 91 ? -11.903 -6.271 11.789 1.00 97.50 91 VAL A N 1
ATOM 701 C CA . VAL A 1 91 ? -11.604 -5.436 10.624 1.00 97.50 91 VAL A CA 1
ATOM 702 C C . VAL A 1 91 ? -10.669 -6.155 9.656 1.00 97.50 91 VAL A C 1
ATOM 704 O O . VAL A 1 91 ? -9.546 -6.535 9.989 1.00 97.50 91 VAL A O 1
ATOM 707 N N . LYS A 1 92 ? -11.142 -6.291 8.414 1.00 97.81 92 LYS A N 1
ATOM 708 C CA . LYS A 1 92 ? -10.371 -6.794 7.264 1.00 97.81 92 LYS A CA 1
ATOM 709 C C . LYS A 1 92 ? -10.102 -5.723 6.212 1.00 97.81 92 LYS A C 1
ATOM 711 O O . LYS A 1 92 ? -9.175 -5.867 5.420 1.00 97.81 92 LYS A O 1
ATOM 716 N N . ASP A 1 93 ? -10.900 -4.665 6.193 1.00 96.25 93 ASP A N 1
ATOM 717 C CA . ASP A 1 93 ? -10.792 -3.567 5.240 1.00 96.25 93 ASP A CA 1
ATOM 718 C C . ASP A 1 93 ? -10.890 -2.249 6.009 1.00 96.25 93 ASP A C 1
ATOM 720 O O . ASP A 1 93 ? -11.888 -1.997 6.683 1.00 96.25 93 ASP A O 1
ATOM 724 N N . LEU A 1 94 ? -9.828 -1.450 5.950 1.00 94.31 94 LEU A N 1
ATOM 725 C CA . LEU A 1 94 ? -9.761 -0.130 6.556 1.00 94.31 94 LEU A CA 1
ATOM 726 C C . LEU A 1 94 ? -9.313 0.857 5.487 1.00 94.31 94 LEU A C 1
ATOM 728 O O . LEU A 1 94 ? -8.120 1.017 5.236 1.00 94.31 94 LEU A O 1
ATOM 732 N N . ARG A 1 95 ? -10.270 1.519 4.841 1.00 88.12 95 ARG A N 1
ATOM 733 C CA . ARG A 1 95 ? -9.992 2.537 3.825 1.00 88.12 95 ARG A CA 1
ATOM 734 C C . ARG A 1 95 ? -10.553 3.877 4.238 1.00 88.12 95 ARG A C 1
ATOM 736 O O . ARG A 1 95 ? -11.751 4.037 4.462 1.00 88.12 95 ARG A O 1
ATOM 743 N N . HIS A 1 96 ? -9.670 4.859 4.275 1.00 73.50 96 HIS A N 1
ATOM 744 C CA . HIS A 1 96 ? -10.010 6.241 4.526 1.00 73.50 96 HIS A CA 1
ATOM 745 C C . HIS A 1 96 ? -10.477 6.918 3.227 1.00 73.50 96 HIS A C 1
ATOM 747 O O . HIS A 1 96 ? -9.725 7.667 2.626 1.00 73.50 96 HIS A O 1
ATOM 753 N N . ASN A 1 97 ? -11.709 6.674 2.768 1.00 62.22 97 ASN A N 1
ATOM 754 C CA . ASN A 1 97 ? -12.287 7.458 1.668 1.00 62.22 97 ASN A CA 1
ATOM 755 C C . ASN A 1 97 ? -13.451 8.320 2.171 1.00 62.22 97 ASN A C 1
ATOM 757 O O . ASN A 1 97 ? -14.611 7.925 2.094 1.00 62.22 97 ASN A O 1
ATOM 761 N N . LEU A 1 98 ? -13.137 9.502 2.710 1.00 54.03 98 LEU A N 1
ATOM 762 C CA . LEU A 1 98 ? -14.153 10.487 3.112 1.00 54.03 98 LEU A CA 1
ATOM 763 C C . LEU A 1 98 ? -14.668 11.332 1.933 1.00 54.03 98 LEU A C 1
ATOM 765 O O . LEU A 1 98 ? -15.579 12.141 2.107 1.00 54.03 98 LEU A O 1
ATOM 769 N N . ASN A 1 99 ? -14.125 11.143 0.727 1.00 45.31 99 ASN A N 1
ATOM 770 C CA . ASN A 1 99 ? -14.522 11.890 -0.460 1.00 45.31 99 ASN A CA 1
ATOM 771 C C . ASN A 1 99 ? -15.671 11.164 -1.172 1.00 45.31 99 ASN A C 1
ATOM 773 O O . ASN A 1 99 ? -15.447 10.482 -2.169 1.00 45.31 99 ASN A O 1
ATOM 777 N N . GLY A 1 100 ? -16.909 11.291 -0.686 1.00 42.69 100 GLY A N 1
ATOM 778 C CA . GLY A 1 100 ? -18.037 10.855 -1.520 1.00 42.69 100 GLY A CA 1
ATOM 779 C C . GLY A 1 100 ? -19.421 10.736 -0.902 1.00 42.69 100 GLY A C 1
ATOM 780 O O . GLY A 1 100 ? -20.378 10.614 -1.658 1.00 42.69 100 GLY A O 1
ATOM 781 N N . SER A 1 101 ? -19.583 10.793 0.419 1.00 42.03 101 SER A N 1
ATOM 782 C CA . SER A 1 101 ? -20.922 10.771 1.018 1.00 42.03 101 SER A CA 1
ATOM 783 C C . SER A 1 101 ? -20.969 11.660 2.255 1.00 42.03 101 SER A C 1
ATOM 785 O O . SER A 1 101 ? -20.017 11.616 3.039 1.00 42.03 101 SER A O 1
ATOM 787 N N . PRO A 1 102 ? -22.044 12.444 2.476 1.00 53.56 102 PRO A N 1
ATOM 788 C CA . PRO A 1 102 ? -22.285 13.066 3.771 1.00 53.56 102 PRO A CA 1
ATOM 789 C C . PRO A 1 102 ? -22.384 11.948 4.808 1.00 53.56 102 PRO A C 1
ATOM 791 O O . PRO A 1 102 ? -23.367 11.212 4.876 1.00 53.56 102 PRO A O 1
ATOM 794 N N . ASN A 1 103 ? -21.307 11.747 5.561 1.00 66.69 103 ASN A N 1
ATOM 795 C CA . ASN A 1 103 ? -21.300 10.787 6.645 1.00 66.69 103 ASN A CA 1
ATOM 796 C C . ASN A 1 103 ? -21.889 11.502 7.862 1.00 66.69 103 ASN A C 1
ATOM 798 O O . ASN A 1 103 ? -21.246 12.381 8.433 1.00 66.69 103 ASN A O 1
ATOM 802 N N . LEU A 1 104 ? -23.117 11.138 8.242 1.00 62.06 104 LEU A N 1
ATOM 803 C CA . LEU A 1 104 ? -23.826 11.726 9.385 1.00 62.06 104 LEU A CA 1
ATOM 804 C C . LEU A 1 104 ? -22.980 11.671 10.671 1.00 62.06 104 LEU A C 1
ATOM 806 O O . LEU A 1 104 ? -23.046 12.587 11.485 1.00 62.06 104 LEU A O 1
ATOM 810 N N . LYS A 1 105 ? -22.100 10.667 10.816 1.00 71.12 105 LYS A N 1
ATOM 811 C CA . LYS A 1 105 ? -21.134 10.604 11.922 1.00 71.12 105 LYS A CA 1
ATOM 812 C C . LYS A 1 105 ? -20.023 11.638 11.815 1.00 71.12 105 LYS A C 1
ATOM 814 O O . LYS A 1 105 ? -19.613 12.185 12.831 1.00 71.12 105 LYS A O 1
ATOM 819 N N . ALA A 1 106 ? -19.531 11.922 10.612 1.00 74.56 106 ALA A N 1
ATOM 820 C CA . ALA A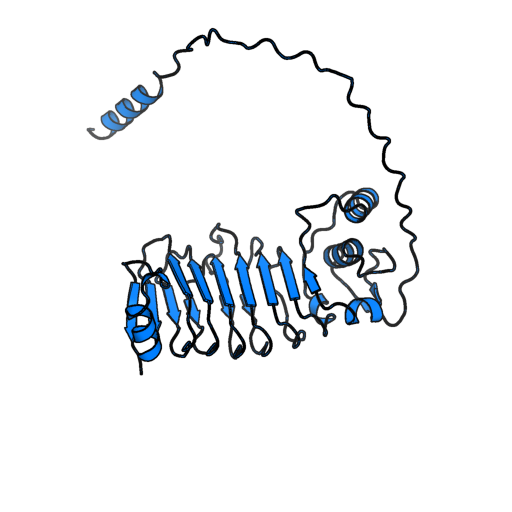 1 106 ? -18.531 12.968 10.422 1.00 74.56 106 ALA A CA 1
ATOM 821 C C . ALA A 1 106 ? -19.112 14.344 10.778 1.00 74.56 106 ALA A C 1
ATOM 823 O O . ALA A 1 106 ? -18.435 15.135 11.430 1.00 74.56 106 ALA A O 1
ATOM 824 N N . GLU A 1 107 ? -20.371 14.611 10.420 1.00 76.81 107 GLU A N 1
ATOM 825 C CA . GLU A 1 107 ? -21.063 15.839 10.828 1.00 76.81 107 GLU A CA 1
ATOM 826 C C . GLU A 1 107 ? -21.319 15.881 12.338 1.00 76.81 107 GLU A C 1
ATOM 828 O O . GLU A 1 107 ? -21.023 16.893 12.965 1.00 76.81 107 GLU A O 1
ATOM 833 N N . PHE A 1 108 ? -21.745 14.777 12.958 1.00 74.50 108 PHE A N 1
ATOM 834 C CA . PHE A 1 108 ? -21.864 14.689 14.418 1.00 74.50 108 PHE A CA 1
ATOM 835 C C . PHE A 1 108 ? -20.537 14.966 15.136 1.00 74.50 108 PHE A C 1
ATOM 837 O O . PHE A 1 108 ? -20.489 15.743 16.089 1.00 74.50 108 PHE A O 1
ATOM 844 N N . ILE A 1 109 ? -19.432 14.384 14.661 1.00 76.44 109 ILE A N 1
ATOM 845 C CA . ILE A 1 109 ? -18.100 14.639 15.221 1.00 76.44 109 ILE A CA 1
ATOM 846 C C . ILE A 1 109 ? -17.718 16.109 15.021 1.00 76.44 109 ILE A C 1
ATOM 848 O O . ILE A 1 109 ? -17.269 16.751 15.967 1.00 76.44 109 ILE A O 1
ATOM 852 N N . LYS A 1 110 ? -17.946 16.697 13.843 1.00 82.00 110 LYS A N 1
ATOM 853 C CA . LYS A 1 110 ? -17.699 18.133 13.628 1.00 82.00 110 LYS A CA 1
ATOM 854 C C . LYS A 1 110 ? -18.537 19.008 14.559 1.00 82.00 110 LYS A C 1
ATOM 856 O O . LYS A 1 110 ? -17.998 19.951 15.122 1.00 82.00 110 LYS A O 1
ATOM 861 N N . GLN A 1 111 ? -19.815 18.694 14.763 1.00 79.56 111 GLN A N 1
ATOM 862 C CA . GLN A 1 111 ? -20.686 19.432 15.682 1.00 79.56 111 GLN A CA 1
ATOM 863 C C . GLN A 1 111 ? -20.195 19.323 17.131 1.00 79.56 111 GLN A C 1
ATOM 865 O O . GLN A 1 111 ? -20.133 20.325 17.839 1.00 79.56 111 GLN A O 1
ATOM 870 N N . LYS A 1 112 ? -19.785 18.123 17.561 1.00 77.81 112 LYS A N 1
ATOM 871 C CA . LYS A 1 112 ? -19.307 17.863 18.927 1.00 77.81 112 LYS A CA 1
ATOM 872 C C . LYS A 1 112 ? -17.926 18.462 19.212 1.00 77.81 112 LYS A C 1
ATOM 874 O O . LYS A 1 112 ? -17.684 18.912 20.329 1.00 77.81 112 LYS A O 1
ATOM 879 N N . TYR A 1 113 ? -17.020 18.464 18.232 1.00 76.12 113 TYR A N 1
ATOM 880 C CA . TYR A 1 113 ? -15.610 18.844 18.411 1.00 76.12 113 TYR A CA 1
ATOM 881 C C . TYR A 1 113 ? -15.207 20.137 17.678 1.00 76.12 113 TYR A C 1
ATOM 883 O O . TYR A 1 113 ? -14.041 20.525 17.710 1.00 76.12 113 TYR A O 1
ATOM 891 N N . GLY A 1 114 ? -16.140 20.813 17.005 1.00 81.19 114 GLY A N 1
ATOM 892 C CA . GLY A 1 114 ? -15.914 22.025 16.205 1.00 81.19 114 GLY A CA 1
ATOM 893 C C . GLY A 1 114 ? -15.255 21.780 14.840 1.00 81.19 114 GLY A C 1
ATOM 894 O O . GLY A 1 114 ? -15.448 22.564 13.913 1.00 81.19 114 GLY A O 1
ATOM 895 N N . ALA A 1 115 ? -14.495 20.692 14.692 1.00 81.31 115 ALA A N 1
ATOM 896 C CA . ALA A 1 115 ? -13.901 20.231 13.440 1.00 81.31 115 ALA A CA 1
ATOM 897 C C . ALA A 1 115 ? -13.619 18.721 13.505 1.00 81.31 115 ALA A C 1
ATOM 899 O O . ALA A 1 115 ? -13.534 18.144 14.589 1.00 81.31 115 ALA A O 1
ATOM 900 N N . MET A 1 116 ? -13.431 18.082 12.345 1.00 78.94 116 MET A N 1
ATOM 901 C CA . MET A 1 116 ? -12.949 16.699 12.298 1.00 78.94 116 MET A CA 1
ATOM 902 C C . MET A 1 116 ? -11.487 16.673 12.772 1.00 78.94 116 MET A C 1
ATOM 904 O O . MET A 1 116 ? -10.667 17.386 12.181 1.00 78.94 116 MET A O 1
ATOM 908 N N . PRO A 1 117 ? -11.129 15.891 13.806 1.00 80.69 117 PRO A N 1
ATOM 909 C CA . PRO A 1 117 ? -9.741 15.802 14.228 1.00 80.69 117 PRO A CA 1
ATOM 910 C C . PRO A 1 117 ? -8.877 15.245 13.088 1.00 80.69 117 PRO A C 1
ATOM 912 O O . PRO A 1 117 ? -9.225 14.251 12.453 1.00 80.69 117 PRO A O 1
ATOM 915 N N . THR A 1 118 ? -7.756 15.903 12.800 1.00 83.50 118 THR A N 1
ATOM 916 C CA . THR A 1 118 ? -6.800 15.440 11.788 1.00 83.50 118 THR A CA 1
ATOM 917 C C . THR A 1 118 ? -6.042 14.224 12.308 1.00 83.50 118 THR A C 1
ATOM 919 O O . THR A 1 118 ? -5.515 14.277 13.419 1.00 83.50 118 THR A O 1
ATOM 922 N N . ILE A 1 119 ? -5.935 13.175 11.490 1.00 85.94 119 ILE A N 1
ATOM 923 C CA . ILE A 1 119 ? -5.053 12.037 11.768 1.00 85.94 119 ILE A CA 1
ATOM 924 C C . ILE A 1 119 ? -3.606 12.526 11.678 1.00 85.94 119 ILE A C 1
ATOM 926 O O . ILE A 1 119 ? -3.180 13.009 10.625 1.00 85.94 119 ILE A O 1
ATOM 930 N N . LYS A 1 120 ? -2.861 12.448 12.780 1.00 85.19 120 LYS A N 1
ATOM 931 C CA . LYS A 1 120 ? -1.443 12.832 12.829 1.00 85.19 120 LYS A CA 1
ATOM 932 C C . LYS A 1 120 ? -0.540 11.624 12.626 1.00 85.19 120 LYS A C 1
ATOM 934 O O . LYS A 1 120 ? 0.532 11.778 12.044 1.00 85.19 120 LYS A O 1
ATOM 939 N N . ASP A 1 121 ? -0.987 10.460 13.085 1.00 84.06 121 ASP A N 1
ATOM 940 C CA . ASP A 1 121 ? -0.240 9.209 13.058 1.00 84.06 121 ASP A CA 1
ATOM 941 C C . ASP A 1 121 ? -1.162 7.996 12.830 1.00 84.06 121 ASP A C 1
ATOM 943 O O . ASP A 1 121 ? -2.340 8.016 13.186 1.00 84.06 121 ASP A O 1
ATOM 947 N N . PHE A 1 122 ? -0.611 6.947 12.220 1.00 88.88 122 PHE A N 1
ATOM 948 C CA . PHE A 1 122 ? -1.248 5.652 11.988 1.00 88.88 122 PHE A CA 1
ATOM 949 C C . PHE A 1 122 ? -0.581 4.514 12.781 1.00 88.88 122 PHE A C 1
ATOM 951 O O . PHE A 1 122 ? -0.897 3.356 12.536 1.00 88.88 122 PHE A O 1
ATOM 958 N N . ASP A 1 123 ? 0.312 4.795 13.730 1.00 90.00 123 ASP A N 1
ATOM 959 C CA . ASP A 1 123 ? 1.026 3.789 14.533 1.00 90.00 123 ASP A CA 1
ATOM 960 C C . ASP A 1 123 ? 0.129 2.726 15.199 1.00 90.00 123 ASP A C 1
ATOM 962 O O . ASP A 1 123 ? 0.535 1.566 15.342 1.00 90.00 123 ASP A O 1
ATOM 966 N N . ASP A 1 124 ? -1.100 3.084 15.573 1.00 94.81 124 ASP A N 1
ATOM 967 C CA . ASP A 1 124 ? -2.069 2.167 16.187 1.00 94.81 124 ASP A CA 1
ATOM 968 C C . ASP A 1 124 ? -2.677 1.160 15.179 1.00 94.81 124 ASP A C 1
ATOM 970 O O . ASP A 1 124 ? -3.367 0.212 15.571 1.00 94.81 124 ASP A O 1
ATOM 974 N N . ILE A 1 125 ? -2.365 1.272 13.876 1.00 95.50 125 ILE A N 1
ATOM 975 C CA . ILE A 1 125 ? -2.746 0.292 12.835 1.00 95.50 125 ILE A CA 1
ATOM 976 C C . ILE A 1 125 ? -2.223 -1.121 13.136 1.00 95.50 125 ILE A C 1
ATOM 978 O O . ILE A 1 125 ? -2.781 -2.127 12.688 1.00 95.50 125 ILE A O 1
ATOM 982 N N . ARG A 1 126 ? -1.177 -1.209 13.963 1.00 95.94 126 ARG A N 1
ATOM 983 C CA . ARG A 1 126 ? -0.573 -2.447 14.463 1.00 95.94 126 ARG A CA 1
ATOM 984 C C . ARG A 1 126 ? -1.543 -3.330 15.252 1.00 95.94 126 ARG A C 1
ATOM 986 O O . ARG A 1 126 ? -1.323 -4.540 15.362 1.00 95.94 126 ARG A O 1
ATOM 993 N N . HIS A 1 127 ? -2.627 -2.765 15.785 1.00 97.25 127 HIS A N 1
ATOM 994 C CA . HIS A 1 127 ? -3.670 -3.534 16.466 1.00 97.25 127 HIS A CA 1
ATOM 995 C C . HIS A 1 127 ? -4.555 -4.335 15.489 1.00 97.25 127 HIS A C 1
ATOM 997 O O . HIS A 1 127 ? -5.108 -5.372 15.862 1.00 97.25 127 HIS A O 1
ATOM 1003 N N . PHE A 1 128 ? -4.617 -3.938 14.213 1.00 97.69 128 PHE A N 1
ATOM 1004 C CA . PHE A 1 128 ? -5.485 -4.506 13.176 1.00 97.69 128 PHE A CA 1
ATOM 1005 C C . PHE A 1 128 ? -4.837 -5.723 12.490 1.00 97.69 128 PHE A C 1
ATOM 1007 O O . PHE A 1 128 ? -4.550 -5.738 11.293 1.00 97.69 128 PHE A O 1
ATOM 1014 N N . LYS A 1 129 ? -4.588 -6.790 13.256 1.00 96.94 129 LYS A N 1
ATOM 1015 C CA . LYS A 1 129 ? -3.835 -7.980 12.798 1.00 96.94 129 LYS A CA 1
ATOM 1016 C C . LYS A 1 129 ? -4.509 -8.775 11.667 1.00 96.94 129 LYS A C 1
ATOM 1018 O O . LYS A 1 129 ? -3.837 -9.509 10.942 1.00 96.94 129 LYS A O 1
ATOM 1023 N N . ASN A 1 130 ? -5.826 -8.643 11.514 1.00 98.00 130 ASN A N 1
ATOM 1024 C CA . ASN A 1 130 ? -6.613 -9.320 10.474 1.00 98.00 130 ASN A CA 1
ATOM 1025 C C . ASN A 1 130 ? -6.829 -8.461 9.219 1.00 98.00 130 ASN A C 1
ATOM 1027 O O . ASN A 1 130 ? -7.541 -8.881 8.307 1.00 98.00 130 ASN A O 1
ATOM 1031 N N . LEU A 1 131 ? -6.203 -7.283 9.164 1.00 98.12 131 LEU A N 1
ATOM 1032 C CA . LEU A 1 131 ? -6.324 -6.352 8.056 1.00 98.12 131 LEU A CA 1
ATOM 1033 C C . LEU A 1 131 ? -5.777 -6.955 6.757 1.00 98.12 131 LEU A C 1
ATOM 1035 O O . LEU A 1 131 ? -4.642 -7.429 6.715 1.00 98.12 131 LEU A O 1
ATOM 1039 N N . GLN A 1 132 ? -6.590 -6.911 5.704 1.00 98.44 132 GLN A N 1
ATOM 1040 C CA . GLN A 1 132 ? -6.265 -7.381 4.355 1.00 98.44 132 GLN A CA 1
ATOM 1041 C C . GLN A 1 132 ? -6.158 -6.221 3.366 1.00 98.44 132 GLN A C 1
ATOM 1043 O O . GLN A 1 132 ? -5.331 -6.266 2.460 1.00 98.44 132 GLN A O 1
ATOM 1048 N N . ASN A 1 133 ? -6.960 -5.170 3.543 1.00 97.94 133 ASN A N 1
ATOM 1049 C CA . ASN A 1 133 ? -6.941 -3.989 2.688 1.00 97.94 133 ASN A CA 1
ATOM 1050 C C . ASN A 1 133 ? -6.772 -2.734 3.538 1.00 97.94 133 ASN A C 1
ATOM 1052 O O . ASN A 1 133 ? -7.538 -2.521 4.477 1.00 97.94 133 ASN A O 1
ATOM 1056 N N . LEU A 1 134 ? -5.802 -1.899 3.180 1.00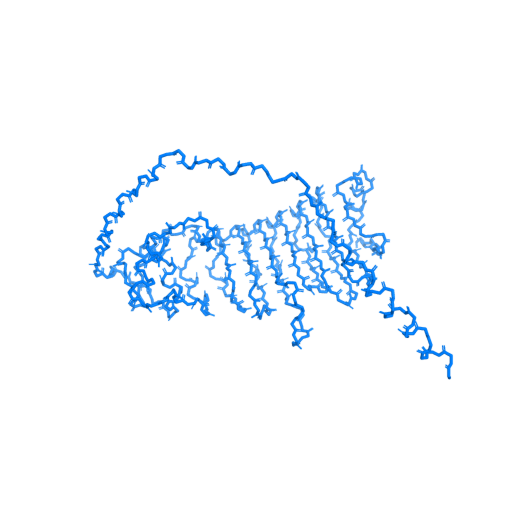 95.44 134 LEU A N 1
ATOM 1057 C CA . LEU A 1 134 ? -5.532 -0.636 3.854 1.00 95.44 134 LEU A CA 1
ATOM 1058 C C . LEU A 1 134 ? -5.539 0.512 2.846 1.00 95.44 134 LEU A C 1
ATOM 1060 O O . LEU A 1 134 ? -4.812 0.466 1.859 1.00 95.44 134 LEU A O 1
ATOM 1064 N N . GLY A 1 135 ? -6.341 1.540 3.107 1.00 92.62 135 GLY A N 1
ATOM 1065 C CA . GLY A 1 135 ? -6.348 2.801 2.373 1.00 92.62 135 GLY A CA 1
ATOM 1066 C C . GLY A 1 135 ? -6.023 3.953 3.308 1.00 92.62 135 GLY A C 1
ATOM 1067 O O . GLY A 1 135 ? -6.829 4.273 4.182 1.00 92.62 135 GLY A O 1
ATOM 1068 N N . VAL A 1 136 ? -4.861 4.573 3.128 1.00 87.06 136 VAL A N 1
ATOM 1069 C CA . VAL A 1 136 ? -4.354 5.649 3.984 1.00 87.06 136 VAL A CA 1
ATOM 1070 C C . VAL A 1 136 ? -4.218 6.926 3.171 1.00 87.06 136 VAL A C 1
ATOM 1072 O O . VAL A 1 136 ? -3.661 6.926 2.075 1.00 87.06 136 VAL A O 1
ATOM 1075 N N . HIS A 1 137 ? -4.708 8.028 3.735 1.00 83.88 137 HIS A N 1
ATOM 1076 C CA . HIS A 1 137 ? -4.466 9.370 3.219 1.00 83.88 137 HIS A CA 1
ATOM 1077 C C . HIS A 1 137 ? -3.731 10.173 4.286 1.00 83.88 137 HIS A C 1
ATOM 1079 O O . HIS A 1 137 ? -4.272 10.388 5.371 1.00 83.88 137 HIS A O 1
ATOM 1085 N N . GLY A 1 138 ? -2.524 10.632 3.968 1.00 76.62 138 GLY A N 1
ATOM 1086 C CA . GLY A 1 138 ? -1.663 11.349 4.905 1.00 76.62 138 GLY A CA 1
ATOM 1087 C C . GLY A 1 138 ? -0.667 10.449 5.641 1.00 76.62 138 GLY A C 1
ATOM 1088 O O . GLY A 1 138 ? -0.435 9.309 5.254 1.00 76.62 138 GLY A O 1
ATOM 1089 N N . GLY A 1 139 ? -0.048 11.008 6.684 1.00 75.56 139 GLY A N 1
ATOM 1090 C CA . GLY A 1 139 ? 1.040 10.370 7.430 1.00 75.56 139 GLY A CA 1
ATOM 1091 C C . GLY A 1 139 ? 2.416 10.554 6.779 1.00 75.56 139 GLY A C 1
ATOM 1092 O O . GLY A 1 139 ? 2.542 10.689 5.558 1.00 75.56 139 GLY A O 1
ATOM 1093 N N . LYS A 1 140 ? 3.456 10.594 7.618 1.00 79.75 140 LYS A N 1
ATOM 1094 C CA . LYS A 1 140 ? 4.861 10.613 7.170 1.00 79.75 140 LYS A CA 1
ATOM 1095 C C . LYS A 1 140 ? 5.430 9.206 7.011 1.00 79.75 140 LYS A C 1
ATOM 1097 O O . LYS A 1 140 ? 6.134 8.926 6.042 1.00 79.75 140 LYS A O 1
ATOM 1102 N N . THR A 1 141 ? 5.084 8.343 7.962 1.00 82.50 141 THR A N 1
ATOM 1103 C CA . THR A 1 141 ? 5.524 6.954 8.101 1.00 82.50 141 THR A CA 1
ATOM 1104 C C . THR A 1 141 ? 4.349 6.097 8.563 1.00 82.50 141 THR A C 1
ATOM 1106 O O . THR A 1 141 ? 3.381 6.615 9.119 1.00 82.50 141 THR A O 1
ATOM 1109 N N . ILE A 1 142 ? 4.436 4.790 8.336 1.00 88.12 142 ILE A N 1
ATOM 1110 C CA . ILE A 1 142 ? 3.541 3.792 8.927 1.00 88.12 142 ILE A CA 1
ATOM 1111 C C . ILE A 1 142 ? 4.364 2.560 9.293 1.00 88.12 142 ILE A C 1
ATOM 1113 O O . ILE A 1 142 ? 5.276 2.182 8.552 1.00 88.12 142 ILE A O 1
ATOM 1117 N N . ASP A 1 143 ? 4.030 1.913 10.402 1.00 91.50 143 ASP A N 1
ATOM 1118 C CA . ASP A 1 143 ? 4.579 0.606 10.755 1.00 91.50 143 ASP A CA 1
ATOM 1119 C C . ASP A 1 143 ? 3.542 -0.488 10.477 1.00 91.50 143 ASP A C 1
ATOM 1121 O O . ASP A 1 143 ? 2.578 -0.658 11.221 1.00 91.50 143 ASP A O 1
ATOM 1125 N N . LEU A 1 144 ? 3.754 -1.237 9.390 1.00 94.44 144 LEU A N 1
ATOM 1126 C CA . LEU A 1 144 ? 2.895 -2.352 8.972 1.00 94.44 144 LEU A CA 1
ATOM 1127 C C . LEU A 1 144 ? 3.475 -3.724 9.334 1.00 94.44 144 LEU A C 1
ATOM 1129 O O . LEU A 1 144 ? 2.960 -4.750 8.886 1.00 94.44 144 LEU A O 1
ATOM 1133 N N . SER A 1 145 ? 4.533 -3.775 10.150 1.00 94.38 145 SER A N 1
ATOM 1134 C CA . SER A 1 145 ? 5.255 -5.017 10.466 1.00 94.38 145 SER A CA 1
ATOM 1135 C C . SER A 1 145 ? 4.394 -6.089 11.147 1.00 94.38 145 SER A C 1
ATOM 1137 O O . SER A 1 145 ? 4.715 -7.276 11.078 1.00 94.38 145 SER A O 1
ATOM 1139 N N . LEU A 1 146 ? 3.279 -5.697 11.774 1.00 95.88 146 LEU A N 1
ATOM 1140 C CA . LEU A 1 146 ? 2.342 -6.601 12.449 1.00 95.88 146 LEU A CA 1
ATOM 1141 C C . LEU A 1 146 ? 1.089 -6.934 11.620 1.00 95.88 146 LEU A C 1
ATOM 1143 O O . LEU A 1 146 ? 0.264 -7.740 12.054 1.00 95.88 146 LEU A O 1
ATOM 1147 N N . ASN A 1 147 ? 0.954 -6.380 10.412 1.00 97.12 147 ASN A N 1
ATOM 1148 C CA . ASN A 1 147 ? -0.188 -6.596 9.520 1.00 97.12 147 ASN A CA 1
ATOM 1149 C C . ASN A 1 147 ? 0.125 -7.676 8.464 1.00 97.12 147 ASN A C 1
ATOM 1151 O O . ASN A 1 147 ? -0.079 -7.482 7.270 1.00 97.12 147 ASN A O 1
ATOM 1155 N N . ALA A 1 148 ? 0.592 -8.853 8.898 1.00 96.81 148 ALA A N 1
ATOM 1156 C CA . ALA A 1 148 ? 1.026 -9.951 8.017 1.00 96.81 148 ALA A CA 1
ATOM 1157 C C . ALA A 1 148 ? -0.071 -10.520 7.083 1.00 96.81 148 ALA A C 1
ATOM 1159 O O . ALA A 1 148 ? 0.212 -11.324 6.193 1.00 96.81 148 ALA A O 1
ATOM 1160 N N . ASN A 1 149 ? -1.334 -10.135 7.294 1.00 97.88 149 ASN A N 1
ATOM 1161 C CA . ASN A 1 149 ? -2.463 -10.504 6.443 1.00 97.88 149 ASN A CA 1
ATOM 1162 C C . ASN A 1 149 ? -2.738 -9.514 5.302 1.00 97.88 149 ASN A C 1
ATOM 1164 O O . ASN A 1 149 ? -3.645 -9.772 4.513 1.00 97.88 149 ASN A O 1
ATOM 1168 N N . LEU A 1 150 ? -1.971 -8.424 5.199 1.00 98.31 150 LEU A N 1
ATOM 1169 C CA . LEU A 1 150 ? -2.216 -7.370 4.225 1.00 98.31 150 LEU A CA 1
ATOM 1170 C C . LEU A 1 150 ? -2.010 -7.876 2.789 1.00 98.31 150 LEU A C 1
ATOM 1172 O O . LEU A 1 150 ? -0.939 -8.359 2.428 1.00 98.31 150 LEU A O 1
ATOM 1176 N N . GLU A 1 151 ? -3.050 -7.745 1.971 1.00 98.56 151 GLU A N 1
ATOM 1177 C CA . GLU A 1 151 ? -3.081 -8.118 0.554 1.00 98.56 151 GLU A CA 1
ATOM 1178 C C . GLU A 1 151 ? -3.057 -6.889 -0.360 1.00 98.56 151 GLU A C 1
ATOM 1180 O O . GLU A 1 151 ? -2.529 -6.953 -1.474 1.00 98.56 151 GLU A O 1
ATOM 1185 N N . LYS A 1 152 ? -3.597 -5.761 0.112 1.00 98.12 152 LYS A N 1
ATOM 1186 C CA . LYS A 1 152 ? -3.673 -4.509 -0.637 1.00 98.12 152 LYS A CA 1
ATOM 1187 C C . LYS A 1 152 ? -3.326 -3.307 0.231 1.00 98.12 152 LYS A C 1
ATOM 1189 O O . LYS A 1 152 ? -3.863 -3.160 1.329 1.00 98.12 152 LYS A O 1
ATOM 1194 N N . ILE A 1 153 ? -2.525 -2.402 -0.325 1.00 95.75 153 ILE A N 1
ATOM 1195 C CA . ILE A 1 153 ? -2.340 -1.054 0.206 1.00 95.75 153 ILE A CA 1
ATOM 1196 C C . ILE A 1 153 ? -2.594 0.009 -0.867 1.00 95.75 153 ILE A C 1
ATOM 1198 O O . ILE A 1 153 ? -2.050 -0.048 -1.969 1.00 95.75 153 ILE A O 1
ATOM 1202 N N . GLU A 1 154 ? -3.427 0.980 -0.515 1.00 93.88 154 GLU A N 1
ATOM 1203 C CA . GLU A 1 154 ? -3.618 2.247 -1.210 1.00 93.88 154 GLU A CA 1
ATOM 1204 C C . GLU A 1 154 ? -3.077 3.352 -0.302 1.00 93.88 154 GLU A C 1
ATOM 1206 O O . GLU A 1 154 ? -3.601 3.603 0.781 1.00 93.88 154 GLU A O 1
ATOM 1211 N N . TRP A 1 155 ? -2.003 4.006 -0.718 1.00 89.00 155 TRP A N 1
ATOM 1212 C CA . TRP A 1 155 ? -1.362 5.070 0.034 1.00 89.00 155 TRP A CA 1
ATOM 1213 C C . TRP A 1 155 ? -1.420 6.361 -0.765 1.00 89.00 155 TRP A C 1
ATOM 1215 O O . TRP A 1 155 ? -0.755 6.496 -1.789 1.00 89.00 155 TRP A O 1
ATOM 1225 N N . THR A 1 156 ? -2.160 7.343 -0.270 1.00 85.38 156 THR A N 1
ATOM 1226 C CA . THR A 1 156 ? -2.122 8.709 -0.792 1.00 85.38 156 THR A CA 1
ATOM 1227 C C . THR A 1 156 ? -1.296 9.558 0.165 1.00 85.38 156 THR A C 1
ATOM 1229 O O . THR A 1 156 ? -1.745 9.907 1.258 1.00 85.38 156 THR A O 1
ATOM 1232 N N . GLY A 1 157 ? -0.052 9.845 -0.215 1.00 69.69 157 GLY A N 1
ATOM 1233 C CA . GLY A 1 157 ? 0.908 10.516 0.655 1.00 69.69 157 GLY A CA 1
ATOM 1234 C C . GLY A 1 157 ? 0.468 11.929 1.026 1.00 69.69 157 GLY A C 1
ATOM 1235 O O . GLY A 1 157 ? -0.072 12.667 0.203 1.00 69.69 157 GLY A O 1
ATOM 1236 N N . GLY A 1 158 ? 0.724 12.316 2.275 1.00 69.88 158 GLY A N 1
ATOM 1237 C CA . GLY A 1 158 ? 0.656 13.714 2.693 1.00 69.88 158 GLY A CA 1
ATOM 1238 C C . GLY A 1 158 ? 1.938 14.475 2.350 1.00 69.88 158 GLY A C 1
ATOM 1239 O O . GLY A 1 158 ? 2.925 13.910 1.872 1.00 69.88 158 GLY A O 1
ATOM 1240 N N . LEU A 1 159 ? 1.955 15.775 2.653 1.00 66.19 159 LEU A N 1
ATOM 1241 C CA . LEU A 1 159 ? 3.204 16.532 2.709 1.00 66.19 159 LEU A CA 1
ATOM 1242 C C . LEU A 1 159 ? 4.092 15.917 3.804 1.00 66.19 159 LEU A C 1
ATOM 1244 O O . LEU A 1 159 ? 3.827 16.095 4.988 1.00 66.19 159 LEU A O 1
ATOM 1248 N N . GLY A 1 160 ? 5.150 15.207 3.417 1.00 68.81 160 GLY A N 1
ATOM 1249 C CA . GLY A 1 160 ? 6.139 14.658 4.362 1.00 68.81 160 GLY A CA 1
ATOM 1250 C C . GLY A 1 160 ? 6.386 13.167 4.226 1.00 68.81 160 GLY A C 1
ATOM 1251 O O . GLY A 1 160 ? 6.838 12.565 5.188 1.00 68.81 160 GLY A O 1
ATOM 1252 N N . PHE A 1 161 ? 6.048 12.571 3.085 1.00 73.94 161 PHE A N 1
ATOM 1253 C CA . PHE A 1 161 ? 6.295 11.159 2.832 1.00 73.94 161 PHE A CA 1
ATOM 1254 C C . PHE A 1 161 ? 7.800 10.847 2.833 1.00 73.94 161 PHE A C 1
ATOM 1256 O O . PHE A 1 161 ? 8.516 11.298 1.939 1.00 73.94 161 PHE A O 1
ATOM 1263 N N . GLU A 1 162 ? 8.255 10.078 3.826 1.00 81.50 162 GLU A N 1
ATOM 1264 C CA . GLU A 1 162 ? 9.668 9.707 3.989 1.00 81.50 162 GLU A CA 1
ATOM 1265 C C . GLU A 1 162 ? 9.934 8.280 3.500 1.00 81.50 162 GLU A C 1
ATOM 1267 O O . GLU A 1 162 ? 10.724 8.062 2.584 1.00 81.50 162 GLU A O 1
ATOM 1272 N N . THR A 1 163 ? 9.289 7.271 4.083 1.00 83.31 163 THR A N 1
ATOM 1273 C CA . THR A 1 163 ? 9.509 5.870 3.694 1.00 83.31 163 THR A CA 1
ATOM 1274 C C . THR A 1 163 ? 8.266 5.032 3.949 1.00 83.31 163 THR A C 1
ATOM 1276 O O . THR A 1 163 ? 7.680 5.082 5.030 1.00 83.31 163 THR A O 1
ATOM 1279 N N . LEU A 1 164 ? 7.897 4.217 2.960 1.00 89.00 164 LEU A N 1
ATOM 1280 C CA . LEU A 1 164 ? 6.906 3.157 3.087 1.00 89.00 164 LEU A CA 1
ATOM 1281 C C . LEU A 1 164 ? 7.616 1.805 3.067 1.00 89.00 164 LEU A C 1
ATOM 1283 O O . LEU A 1 164 ? 8.006 1.307 2.009 1.00 89.00 164 LEU A O 1
ATOM 1287 N N . ASN A 1 165 ? 7.791 1.215 4.247 1.00 91.81 165 ASN A N 1
ATOM 1288 C CA . ASN A 1 165 ? 8.399 -0.100 4.375 1.00 91.81 165 ASN A CA 1
ATOM 1289 C C . ASN A 1 165 ? 7.330 -1.198 4.296 1.00 91.81 165 ASN A C 1
ATOM 1291 O O . ASN A 1 165 ? 6.531 -1.364 5.213 1.00 91.81 165 ASN A O 1
ATOM 1295 N N . LEU A 1 166 ? 7.335 -1.951 3.196 1.00 94.25 166 LEU A N 1
ATOM 1296 C CA . LEU A 1 166 ? 6.419 -3.066 2.927 1.00 94.25 166 LEU A CA 1
ATOM 1297 C C . LEU A 1 166 ? 7.144 -4.418 2.959 1.00 94.25 166 LEU A C 1
ATOM 1299 O O . LEU A 1 166 ? 6.608 -5.433 2.504 1.00 94.25 166 LEU A O 1
ATOM 1303 N N . THR A 1 167 ? 8.366 -4.432 3.494 1.00 93.19 167 THR A N 1
ATOM 1304 C CA . THR A 1 167 ? 9.219 -5.616 3.569 1.00 93.19 167 THR A CA 1
ATOM 1305 C C . THR A 1 167 ? 8.540 -6.729 4.368 1.00 93.19 167 THR A C 1
ATOM 1307 O O . THR A 1 167 ? 7.984 -6.485 5.436 1.00 93.19 167 THR A O 1
ATOM 1310 N N . ASN A 1 168 ? 8.640 -7.968 3.877 1.00 90.75 168 ASN A N 1
ATOM 1311 C CA . ASN A 1 168 ? 8.077 -9.180 4.501 1.00 90.75 168 ASN A CA 1
ATOM 1312 C C . ASN A 1 168 ? 6.538 -9.206 4.625 1.00 90.75 168 ASN A C 1
ATOM 1314 O O . ASN A 1 168 ? 5.990 -9.936 5.452 1.00 90.75 168 ASN A O 1
ATOM 1318 N N . LEU A 1 169 ? 5.819 -8.440 3.801 1.00 96.06 169 LEU A N 1
ATOM 1319 C CA . LEU A 1 169 ? 4.372 -8.602 3.638 1.00 96.06 169 LEU A CA 1
ATOM 1320 C C . LEU A 1 169 ? 4.103 -9.636 2.539 1.00 96.06 169 LEU A C 1
ATOM 1322 O O . LEU A 1 169 ? 3.767 -9.296 1.404 1.00 96.06 169 LEU A O 1
ATOM 1326 N N . ASP A 1 170 ? 4.290 -10.914 2.871 1.00 95.75 170 ASP A N 1
ATOM 1327 C CA . ASP A 1 170 ? 4.303 -12.023 1.903 1.00 95.75 170 ASP A CA 1
ATOM 1328 C C . ASP A 1 170 ? 2.969 -12.226 1.172 1.00 95.75 170 ASP A C 1
ATOM 1330 O O . ASP A 1 170 ? 2.940 -12.827 0.100 1.00 95.75 170 ASP A O 1
ATOM 1334 N N . LYS A 1 171 ? 1.859 -11.729 1.730 1.00 97.81 171 LYS A N 1
ATOM 1335 C CA . LYS A 1 171 ? 0.523 -11.786 1.114 1.00 97.81 171 LYS A CA 1
ATOM 1336 C C . LYS A 1 171 ? 0.184 -10.560 0.267 1.00 97.81 171 LYS A C 1
ATOM 1338 O O . LYS A 1 171 ? -0.860 -10.562 -0.382 1.00 97.81 171 LYS A O 1
ATOM 1343 N N . LEU A 1 172 ? 1.044 -9.541 0.257 1.00 98.44 172 LEU A N 1
ATOM 1344 C CA . LEU A 1 172 ? 0.799 -8.280 -0.430 1.00 98.44 172 LEU A CA 1
ATOM 1345 C C . LEU A 1 172 ? 0.817 -8.492 -1.945 1.00 98.44 172 LEU A C 1
ATOM 1347 O O . LEU A 1 172 ? 1.848 -8.835 -2.520 1.00 98.44 172 LEU A O 1
ATOM 1351 N N . LYS A 1 173 ? -0.335 -8.279 -2.581 1.00 98.62 173 LYS A N 1
ATOM 1352 C CA . LYS A 1 173 ? -0.557 -8.449 -4.023 1.00 98.62 173 LYS A CA 1
ATOM 1353 C C . LYS A 1 173 ? -0.632 -7.122 -4.757 1.00 98.62 173 LYS A C 1
ATOM 1355 O O . LYS A 1 173 ? -0.263 -7.058 -5.927 1.00 98.62 173 LYS A O 1
ATOM 1360 N N . ILE A 1 174 ? -1.141 -6.083 -4.097 1.00 98.50 174 ILE A N 1
ATOM 1361 C CA . ILE A 1 174 ? -1.426 -4.794 -4.727 1.00 98.50 174 ILE A CA 1
ATOM 1362 C C . ILE A 1 174 ? -0.847 -3.667 -3.881 1.00 98.50 174 ILE A C 1
ATOM 1364 O O . ILE A 1 174 ? -1.187 -3.519 -2.706 1.00 98.50 174 ILE A O 1
ATOM 1368 N N . VAL A 1 175 ? -0.015 -2.844 -4.510 1.00 97.19 175 VAL A N 1
ATOM 1369 C CA . VAL A 1 175 ? 0.533 -1.619 -3.928 1.00 97.19 175 VAL A CA 1
ATOM 1370 C C . VAL A 1 175 ? 0.210 -0.466 -4.858 1.00 97.19 175 VAL A C 1
ATOM 1372 O O . VAL A 1 175 ? 0.608 -0.479 -6.021 1.00 97.19 175 VAL A O 1
ATOM 1375 N N . GLN A 1 176 ? -0.520 0.517 -4.346 1.00 95.56 176 GLN A N 1
ATOM 1376 C CA . GLN A 1 176 ? -0.871 1.736 -5.063 1.00 95.56 176 GLN A CA 1
ATOM 1377 C C . GLN A 1 176 ? -0.425 2.933 -4.229 1.00 95.56 176 GLN A C 1
ATOM 1379 O O . GLN A 1 176 ? -0.976 3.184 -3.162 1.00 95.56 176 GLN A O 1
ATOM 1384 N N . CYS A 1 177 ? 0.581 3.658 -4.705 1.00 92.31 177 CYS A N 1
ATOM 1385 C CA . CYS A 1 177 ? 1.167 4.797 -4.011 1.00 92.31 177 CYS A CA 1
ATOM 1386 C C . CYS A 1 177 ? 0.997 6.069 -4.845 1.00 92.31 177 CYS A C 1
ATOM 1388 O O . CYS A 1 177 ? 1.563 6.191 -5.931 1.00 92.31 177 CYS A O 1
ATOM 1390 N N . TYR A 1 178 ? 0.267 7.040 -4.308 1.00 89.38 178 TYR A N 1
ATOM 1391 C CA . TYR A 1 178 ? 0.032 8.354 -4.896 1.00 89.38 178 TYR A CA 1
ATOM 1392 C C . TYR A 1 178 ? 0.658 9.414 -3.987 1.00 89.38 178 TYR A C 1
ATOM 1394 O O . TYR A 1 178 ? 0.030 9.924 -3.060 1.00 89.38 178 TYR A O 1
ATOM 1402 N N . ALA A 1 179 ? 1.936 9.706 -4.200 1.00 82.62 179 ALA A N 1
ATOM 1403 C CA . ALA A 1 179 ? 2.628 10.787 -3.516 1.00 82.62 179 ALA A CA 1
ATOM 1404 C C . ALA A 1 179 ? 2.231 12.148 -4.125 1.00 82.62 179 ALA A C 1
ATOM 1406 O O . ALA A 1 179 ? 1.922 12.235 -5.318 1.00 82.62 179 ALA A O 1
ATOM 1407 N N . PRO A 1 180 ? 2.235 13.229 -3.327 1.00 76.81 180 PRO A N 1
ATOM 1408 C CA . PRO A 1 180 ? 1.909 14.558 -3.826 1.00 76.81 180 PRO A CA 1
ATOM 1409 C C . PRO A 1 180 ? 2.918 15.005 -4.894 1.00 76.81 180 PRO A C 1
ATOM 1411 O O . PRO A 1 180 ? 4.107 14.713 -4.801 1.00 76.81 180 PRO A O 1
ATOM 1414 N N . MET A 1 181 ? 2.436 15.759 -5.887 1.00 63.88 181 MET A N 1
ATOM 1415 C CA . MET A 1 181 ? 3.226 16.236 -7.036 1.00 63.88 181 MET A CA 1
ATOM 1416 C C . MET A 1 181 ? 4.297 17.281 -6.687 1.00 63.88 181 MET A C 1
ATOM 1418 O O . MET A 1 181 ? 5.095 17.655 -7.548 1.00 63.88 181 MET A O 1
ATOM 1422 N N . MET A 1 182 ? 4.263 17.837 -5.472 1.00 65.50 182 MET A N 1
ATOM 1423 C CA . MET A 1 182 ? 5.200 18.881 -5.077 1.00 65.50 182 MET A CA 1
ATOM 1424 C C . MET A 1 182 ? 6.463 18.247 -4.491 1.00 65.50 182 MET A C 1
ATOM 1426 O O . MET A 1 182 ? 6.364 17.564 -3.466 1.00 65.50 182 MET A O 1
ATOM 1430 N N . PRO A 1 183 ? 7.645 18.488 -5.092 1.00 59.44 183 PRO A N 1
ATOM 1431 C CA . PRO A 1 183 ? 8.896 18.006 -4.537 1.00 59.44 183 PRO A CA 1
ATOM 1432 C C . PRO A 1 183 ? 9.068 18.595 -3.139 1.00 59.44 183 PRO A C 1
ATOM 1434 O O . PRO A 1 183 ? 8.860 19.791 -2.918 1.00 59.44 183 PRO A O 1
ATOM 1437 N N . HIS A 1 184 ? 9.422 17.740 -2.184 1.00 57.28 184 HIS A N 1
ATOM 1438 C CA . HIS A 1 184 ? 9.683 18.181 -0.824 1.00 57.28 184 HIS A CA 1
ATOM 1439 C C . HIS A 1 184 ? 10.854 19.163 -0.810 1.00 57.28 184 HIS A C 1
ATOM 1441 O O . HIS A 1 184 ? 11.877 18.923 -1.453 1.00 57.28 184 HIS A O 1
ATOM 1447 N N . ALA A 1 185 ? 10.729 20.254 -0.053 1.00 55.25 185 ALA A N 1
ATOM 1448 C CA . ALA A 1 185 ? 11.826 21.204 0.134 1.00 55.25 185 ALA A CA 1
ATOM 1449 C C . ALA A 1 185 ? 13.052 20.547 0.803 1.00 55.25 185 ALA A C 1
ATOM 1451 O O . ALA A 1 185 ? 14.162 21.055 0.669 1.00 55.25 185 ALA A O 1
ATOM 1452 N N . SER A 1 186 ? 12.857 19.413 1.492 1.00 56.22 186 SER A N 1
ATOM 1453 C CA . SER A 1 186 ? 13.911 18.616 2.130 1.00 56.22 186 SER A CA 1
ATOM 1454 C C . SER A 1 186 ? 14.662 17.665 1.189 1.00 56.22 186 SER A C 1
ATOM 1456 O O . SER A 1 186 ? 15.592 17.009 1.638 1.00 56.22 186 SER A O 1
ATOM 1458 N N . GLY A 1 187 ? 14.332 17.613 -0.107 1.00 54.53 187 GLY A N 1
ATOM 1459 C CA . GLY A 1 187 ? 15.210 17.044 -1.138 1.00 54.53 187 GLY A CA 1
ATOM 1460 C C . GLY A 1 187 ? 15.217 15.520 -1.304 1.00 54.53 187 GLY A C 1
ATOM 1461 O O . GLY A 1 187 ? 15.605 15.069 -2.383 1.00 54.53 187 GLY A O 1
ATOM 1462 N N . ASP A 1 188 ? 14.742 14.740 -0.330 1.00 61.06 188 ASP A N 1
ATOM 1463 C CA . ASP A 1 188 ? 14.745 13.279 -0.446 1.00 61.06 188 ASP A CA 1
ATOM 1464 C C . ASP A 1 188 ? 13.413 12.740 -0.987 1.00 61.06 188 ASP A C 1
ATOM 1466 O O . ASP A 1 188 ? 12.343 13.011 -0.429 1.00 61.06 188 ASP A O 1
ATOM 1470 N N . PRO A 1 189 ? 13.438 11.989 -2.101 1.00 62.00 189 PRO A N 1
ATOM 1471 C CA . PRO A 1 189 ? 12.249 11.339 -2.605 1.00 62.00 189 PRO A CA 1
ATOM 1472 C C . PRO A 1 189 ? 11.903 10.170 -1.694 1.00 62.00 189 PRO A C 1
ATOM 1474 O O . PRO A 1 189 ? 12.738 9.296 -1.471 1.00 62.00 189 PRO A O 1
ATOM 1477 N N . GLY A 1 190 ? 10.674 10.140 -1.183 1.00 72.38 190 GLY A N 1
ATOM 1478 C CA . GLY A 1 190 ? 10.290 9.052 -0.299 1.00 72.38 190 GLY A CA 1
ATOM 1479 C C . GLY A 1 190 ? 10.436 7.683 -0.972 1.00 72.38 190 GLY A C 1
ATOM 1480 O O . GLY A 1 190 ? 10.109 7.513 -2.153 1.00 72.38 190 GLY A O 1
ATOM 1481 N N . GLU A 1 191 ? 10.951 6.717 -0.217 1.00 83.88 191 GLU A N 1
ATOM 1482 C CA . GLU A 1 191 ? 11.276 5.374 -0.702 1.00 83.88 191 GLU A CA 1
ATOM 1483 C C . GLU A 1 191 ? 10.121 4.400 -0.433 1.00 83.88 191 GLU A C 1
ATOM 1485 O O . GLU A 1 191 ? 9.479 4.447 0.617 1.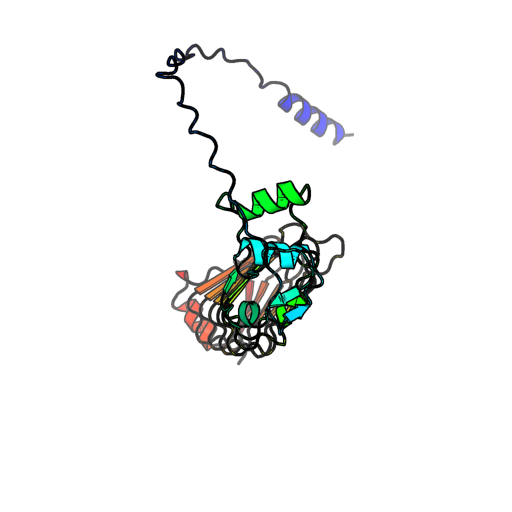00 83.88 191 GLU A O 1
ATOM 1490 N N . VAL A 1 192 ? 9.866 3.483 -1.371 1.00 90.81 192 VAL A N 1
ATOM 1491 C CA . VAL A 1 192 ? 8.984 2.330 -1.146 1.00 90.81 192 VAL A CA 1
ATOM 1492 C C . VAL A 1 192 ? 9.841 1.070 -1.140 1.00 90.81 192 VAL A C 1
ATOM 1494 O O . VAL A 1 192 ? 10.416 0.703 -2.165 1.00 90.81 192 VAL A O 1
ATOM 1497 N N . GLN A 1 193 ? 9.928 0.407 0.010 1.00 92.81 193 GLN A N 1
ATOM 1498 C CA . GLN A 1 193 ? 10.751 -0.789 0.188 1.00 92.81 193 GLN A CA 1
ATOM 1499 C C . GLN A 1 193 ? 9.885 -2.043 0.048 1.00 92.81 193 GLN A C 1
ATOM 1501 O O . GLN A 1 193 ? 8.992 -2.269 0.860 1.00 92.81 193 GLN A O 1
ATOM 1506 N N . LEU A 1 194 ? 10.160 -2.857 -0.978 1.00 93.25 194 LEU A N 1
ATOM 1507 C CA . LEU A 1 194 ? 9.367 -4.040 -1.361 1.00 93.25 194 LEU A CA 1
ATOM 1508 C C . LEU A 1 194 ? 10.154 -5.354 -1.259 1.00 93.25 194 LEU A C 1
ATOM 1510 O O . LEU A 1 194 ? 10.010 -6.280 -2.067 1.00 93.25 194 LEU A O 1
ATOM 1514 N N . LYS A 1 195 ? 11.071 -5.434 -0.295 1.00 92.00 195 LYS A N 1
ATOM 1515 C CA . LYS A 1 195 ? 11.916 -6.616 -0.162 1.00 92.00 195 LYS A CA 1
ATOM 1516 C C . LYS A 1 195 ? 11.068 -7.819 0.274 1.00 92.00 195 LYS A C 1
ATOM 1518 O O . LYS A 1 195 ? 10.313 -7.745 1.239 1.00 92.00 195 LYS A O 1
ATOM 1523 N N . ASN A 1 196 ? 11.249 -8.944 -0.418 1.00 91.50 196 ASN A N 1
ATOM 1524 C CA . ASN A 1 196 ? 10.559 -10.219 -0.183 1.00 91.50 196 ASN A CA 1
ATOM 1525 C C . ASN A 1 196 ? 9.043 -10.237 -0.479 1.00 91.50 196 ASN A C 1
ATOM 1527 O O . ASN A 1 196 ? 8.376 -11.201 -0.118 1.00 91.50 196 ASN A O 1
ATOM 1531 N N . ASN A 1 197 ? 8.477 -9.255 -1.191 1.00 94.56 197 ASN A N 1
ATOM 1532 C CA . ASN A 1 197 ? 7.059 -9.293 -1.584 1.00 94.56 197 ASN A CA 1
ATOM 1533 C C . ASN A 1 197 ? 6.817 -10.208 -2.799 1.00 94.56 197 ASN A C 1
ATOM 1535 O O . ASN A 1 197 ? 6.464 -9.760 -3.890 1.00 94.56 197 ASN A O 1
ATOM 1539 N N . THR A 1 198 ? 7.012 -11.514 -2.611 1.00 96.12 198 THR A N 1
ATOM 1540 C CA . THR A 1 198 ? 6.951 -12.500 -3.704 1.00 96.12 198 THR A CA 1
ATOM 1541 C C . THR A 1 198 ? 5.558 -12.657 -4.322 1.00 96.12 198 THR A C 1
ATOM 1543 O O . THR A 1 198 ? 5.452 -13.036 -5.488 1.00 96.12 198 THR A O 1
ATOM 1546 N N . SER A 1 199 ? 4.497 -12.319 -3.583 1.00 97.75 199 SER A N 1
ATOM 1547 C CA . SER A 1 199 ? 3.106 -12.343 -4.061 1.00 97.75 199 SER A CA 1
ATOM 1548 C C . SER A 1 199 ? 2.668 -11.071 -4.792 1.00 97.75 199 SER A C 1
ATOM 1550 O O . SER A 1 199 ? 1.519 -11.004 -5.218 1.00 97.75 199 SER A O 1
ATOM 1552 N N . LEU A 1 200 ? 3.535 -10.063 -4.936 1.00 98.31 200 LEU A N 1
ATOM 1553 C CA . LEU A 1 200 ? 3.168 -8.792 -5.559 1.00 98.31 200 LEU A CA 1
ATOM 1554 C C . LEU A 1 200 ? 2.801 -8.997 -7.036 1.00 98.31 200 LEU A C 1
ATOM 1556 O O . LEU A 1 200 ? 3.626 -9.455 -7.823 1.00 98.31 200 LEU A O 1
ATOM 1560 N N . GLU A 1 201 ? 1.576 -8.621 -7.408 1.00 98.56 201 GLU A N 1
ATOM 1561 C CA . GLU A 1 201 ? 1.034 -8.737 -8.768 1.00 98.56 201 GLU A CA 1
ATOM 1562 C C . GLU A 1 201 ? 0.871 -7.372 -9.449 1.00 98.56 201 GLU A C 1
ATOM 1564 O O . GLU A 1 201 ? 1.049 -7.260 -10.665 1.00 98.56 201 GLU A O 1
ATOM 1569 N N . VAL A 1 202 ? 0.544 -6.332 -8.677 1.00 98.56 202 VAL A N 1
ATOM 1570 C CA . VAL A 1 202 ? 0.296 -4.974 -9.172 1.00 98.56 202 VAL A CA 1
ATOM 1571 C C . VAL A 1 202 ? 1.089 -3.971 -8.347 1.00 98.56 202 VAL A C 1
ATOM 1573 O O . VAL A 1 202 ? 0.921 -3.886 -7.129 1.00 98.56 202 VAL A O 1
ATOM 1576 N N . PHE A 1 203 ? 1.915 -3.179 -9.027 1.00 97.88 203 PHE A N 1
ATOM 1577 C CA . PHE A 1 203 ? 2.609 -2.040 -8.441 1.00 97.88 203 PHE A CA 1
ATOM 1578 C C . PHE A 1 203 ? 2.295 -0.772 -9.233 1.00 97.88 203 PHE A C 1
ATOM 1580 O O . PHE A 1 203 ? 2.664 -0.646 -10.403 1.00 97.88 203 PHE A O 1
ATOM 1587 N N . GLU A 1 204 ? 1.627 0.173 -8.578 1.00 97.00 204 GLU A N 1
ATOM 1588 C CA . GLU A 1 204 ? 1.366 1.508 -9.095 1.00 97.00 204 GLU A CA 1
ATOM 1589 C C . GLU A 1 204 ? 2.032 2.547 -8.199 1.00 97.00 204 GLU A C 1
ATOM 1591 O O . GLU A 1 204 ? 1.829 2.571 -6.987 1.00 97.00 204 GLU A O 1
ATOM 1596 N N . TYR A 1 205 ? 2.813 3.433 -8.801 1.00 94.12 205 TYR A N 1
ATOM 1597 C CA . TYR A 1 205 ? 3.503 4.502 -8.106 1.00 94.12 205 TYR A CA 1
ATOM 1598 C C . TYR A 1 205 ? 3.421 5.789 -8.914 1.00 94.12 205 TYR A C 1
ATOM 1600 O O . TYR A 1 205 ? 3.747 5.811 -10.100 1.00 94.12 205 TYR A O 1
ATOM 1608 N N . TYR A 1 206 ? 3.021 6.863 -8.246 1.00 91.56 206 TYR A N 1
ATOM 1609 C CA . TYR A 1 206 ? 2.975 8.223 -8.760 1.00 91.56 206 TYR A CA 1
ATOM 1610 C C . TYR A 1 206 ? 3.671 9.108 -7.734 1.00 91.56 206 TYR A C 1
ATOM 1612 O O . TYR A 1 206 ? 3.147 9.297 -6.641 1.00 91.56 206 TYR A O 1
ATOM 1620 N N . GLY A 1 207 ? 4.873 9.597 -8.025 1.00 89.44 207 GLY A N 1
ATOM 1621 C CA . GLY A 1 207 ? 5.658 10.300 -7.013 1.00 89.44 207 GLY A CA 1
ATOM 1622 C C . GLY A 1 207 ? 7.014 10.789 -7.486 1.00 89.44 207 GLY A C 1
ATOM 1623 O O . GLY A 1 207 ? 7.226 11.036 -8.666 1.00 89.44 207 GLY A O 1
ATOM 1624 N N . HIS A 1 208 ? 7.949 10.938 -6.551 1.00 86.25 208 HIS A N 1
ATOM 1625 C CA . HIS A 1 208 ? 9.279 11.493 -6.819 1.00 86.25 208 HIS A CA 1
ATOM 1626 C C . HIS A 1 208 ? 10.417 10.461 -6.748 1.00 86.25 208 HIS A C 1
ATOM 1628 O O . HIS A 1 208 ? 11.573 10.860 -6.730 1.00 86.25 208 HIS A O 1
ATOM 1634 N N . ALA A 1 209 ? 10.145 9.153 -6.736 1.00 86.50 209 ALA A N 1
ATOM 1635 C CA . ALA A 1 209 ? 11.187 8.129 -6.615 1.00 86.50 209 ALA A CA 1
ATOM 1636 C C . ALA A 1 209 ? 12.257 8.196 -7.723 1.00 86.50 209 ALA A C 1
ATOM 1638 O O . ALA A 1 209 ? 11.939 8.208 -8.916 1.00 86.50 209 ALA A O 1
ATOM 1639 N N . ASN A 1 210 ? 13.529 8.156 -7.313 1.00 88.06 210 ASN A N 1
ATOM 1640 C CA . ASN A 1 210 ? 14.675 7.981 -8.214 1.00 88.06 210 ASN A CA 1
ATOM 1641 C C . ASN A 1 210 ? 14.895 6.507 -8.558 1.00 88.06 210 ASN A C 1
ATOM 1643 O O . ASN A 1 210 ? 15.467 6.172 -9.584 1.00 88.06 210 ASN A O 1
ATOM 1647 N N . SER A 1 211 ? 14.479 5.585 -7.704 1.00 90.56 211 SER A N 1
ATOM 1648 C CA . SER A 1 211 ? 14.663 4.170 -7.980 1.00 90.56 211 SER A CA 1
ATOM 1649 C C . SER A 1 211 ? 13.529 3.355 -7.418 1.00 90.56 211 SER A C 1
ATOM 1651 O O . SER A 1 211 ? 12.968 3.693 -6.378 1.00 90.56 211 SER A O 1
ATOM 1653 N N . ILE A 1 212 ? 13.238 2.255 -8.096 1.00 93.69 212 ILE A N 1
ATOM 1654 C CA . ILE A 1 212 ? 12.385 1.203 -7.570 1.00 93.69 212 ILE A CA 1
ATOM 1655 C C . ILE A 1 212 ? 13.015 -0.154 -7.872 1.00 93.69 212 ILE A C 1
ATOM 1657 O O . ILE A 1 212 ? 13.410 -0.435 -9.010 1.00 93.69 212 ILE A O 1
ATOM 1661 N N . ASP A 1 213 ? 13.124 -0.990 -6.840 1.00 95.94 213 ASP A N 1
ATOM 1662 C CA . ASP A 1 213 ? 13.592 -2.365 -6.971 1.00 95.94 213 ASP A CA 1
ATOM 1663 C C . ASP A 1 213 ? 12.433 -3.351 -6.823 1.00 95.94 213 ASP A C 1
ATOM 1665 O O . ASP A 1 213 ? 11.895 -3.548 -5.737 1.00 95.94 213 ASP A O 1
ATOM 1669 N N . LEU A 1 214 ? 12.062 -3.973 -7.943 1.00 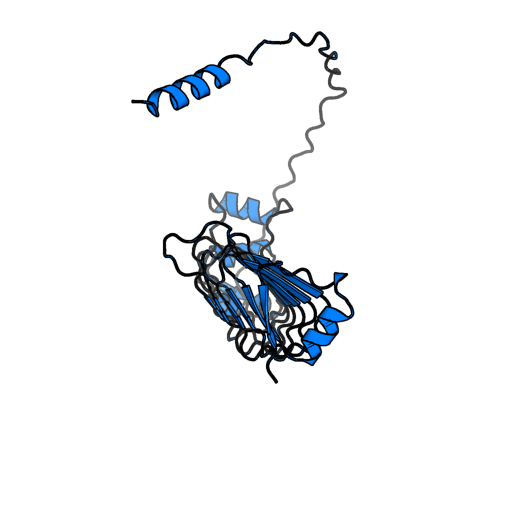96.19 214 LEU A N 1
ATOM 1670 C CA . LEU A 1 214 ? 11.028 -5.002 -8.039 1.00 96.19 214 LEU A CA 1
ATOM 1671 C C . LEU A 1 214 ? 11.637 -6.358 -8.427 1.00 96.19 214 LEU A C 1
ATOM 1673 O O . LEU A 1 214 ? 10.923 -7.286 -8.801 1.00 96.19 214 LEU A O 1
ATOM 1677 N N . SER A 1 215 ? 12.960 -6.518 -8.310 1.00 95.75 215 SER A N 1
ATOM 1678 C CA . SER A 1 215 ? 13.653 -7.778 -8.603 1.00 95.75 215 SER A CA 1
ATOM 1679 C C . SER A 1 215 ? 13.271 -8.922 -7.662 1.00 95.75 215 SER A C 1
ATOM 1681 O O . SER A 1 215 ? 13.646 -10.061 -7.913 1.00 95.75 215 SER A O 1
ATOM 1683 N N . GLN A 1 216 ? 12.527 -8.659 -6.588 1.00 94.56 216 GLN A N 1
ATOM 1684 C CA . GLN A 1 216 ? 12.010 -9.680 -5.671 1.00 94.56 216 GLN A CA 1
ATOM 1685 C C . GLN A 1 216 ? 10.497 -9.921 -5.830 1.00 94.56 216 GLN A C 1
ATOM 1687 O O . GLN A 1 216 ? 9.903 -10.610 -5.005 1.00 94.56 216 GLN A O 1
ATOM 1692 N N . ALA A 1 217 ? 9.879 -9.396 -6.895 1.00 96.69 217 ALA A N 1
ATOM 1693 C CA . ALA A 1 217 ? 8.458 -9.561 -7.208 1.00 96.69 217 ALA A CA 1
ATOM 1694 C C . ALA A 1 217 ? 8.252 -10.431 -8.470 1.00 96.69 217 ALA A C 1
ATOM 1696 O O . ALA A 1 217 ? 7.833 -9.930 -9.515 1.00 96.69 217 ALA A O 1
ATOM 1697 N N . PRO A 1 218 ? 8.555 -11.744 -8.429 1.00 96.00 218 PRO A N 1
ATOM 1698 C CA . PRO A 1 218 ? 8.511 -12.597 -9.618 1.00 96.00 218 PRO A CA 1
ATOM 1699 C C . PRO A 1 218 ? 7.116 -12.735 -10.239 1.00 96.00 218 PRO A C 1
ATOM 1701 O O . PRO A 1 218 ? 7.004 -13.003 -11.435 1.00 96.00 218 PRO A O 1
ATOM 1704 N N . ASN A 1 219 ? 6.062 -12.519 -9.448 1.00 97.25 219 ASN A N 1
ATOM 1705 C CA . ASN A 1 219 ? 4.665 -12.591 -9.875 1.00 97.25 219 ASN A CA 1
ATOM 1706 C C . ASN A 1 219 ? 4.099 -11.250 -10.368 1.00 97.25 219 ASN A C 1
ATOM 1708 O O . ASN A 1 219 ? 2.904 -11.172 -10.646 1.00 97.25 219 ASN A O 1
ATOM 1712 N N . LEU A 1 220 ? 4.930 -10.207 -10.501 1.00 97.88 220 LEU A N 1
ATOM 1713 C CA . LEU A 1 220 ? 4.481 -8.891 -10.946 1.00 97.88 220 LEU A CA 1
ATOM 1714 C C . LEU A 1 220 ? 3.938 -8.962 -12.379 1.00 97.88 220 LEU A C 1
ATOM 1716 O O . LEU A 1 220 ? 4.672 -9.301 -13.310 1.00 97.88 220 LEU A O 1
ATOM 1720 N N . LYS A 1 221 ? 2.665 -8.592 -12.545 1.00 97.88 221 LYS A N 1
ATOM 1721 C CA . LYS A 1 221 ? 1.937 -8.558 -13.822 1.00 97.88 221 LYS A CA 1
ATOM 1722 C C . LYS A 1 221 ? 1.797 -7.141 -14.351 1.00 97.88 221 LYS A C 1
ATOM 1724 O O . LYS A 1 221 ? 1.948 -6.910 -15.550 1.00 97.88 221 LYS A O 1
ATOM 1729 N N . ILE A 1 222 ? 1.515 -6.188 -13.463 1.00 98.12 222 ILE A N 1
ATOM 1730 C CA . ILE A 1 222 ? 1.242 -4.798 -13.829 1.00 98.12 222 ILE A CA 1
ATOM 1731 C C . ILE A 1 222 ? 2.209 -3.878 -13.096 1.00 98.12 222 ILE A C 1
ATOM 1733 O O . ILE A 1 222 ? 2.246 -3.845 -11.867 1.00 98.12 222 ILE A O 1
ATOM 1737 N N . LEU A 1 223 ? 2.946 -3.092 -13.877 1.00 97.50 223 LEU A N 1
ATOM 1738 C CA . LEU A 1 223 ? 3.774 -1.996 -13.400 1.00 97.50 223 LEU A CA 1
ATOM 1739 C C . LEU A 1 223 ? 3.267 -0.678 -13.980 1.00 97.50 223 LEU A C 1
ATOM 1741 O O . LEU A 1 223 ? 3.255 -0.502 -15.198 1.00 97.50 223 LEU A O 1
ATOM 1745 N N . ILE A 1 224 ? 2.913 0.264 -13.113 1.00 96.94 224 ILE A N 1
ATOM 1746 C CA . ILE A 1 224 ? 2.716 1.667 -13.474 1.00 96.94 224 ILE A CA 1
ATOM 1747 C C . ILE A 1 224 ? 3.641 2.501 -12.597 1.00 96.94 224 ILE A C 1
ATOM 1749 O O . ILE A 1 224 ? 3.427 2.620 -11.399 1.00 96.94 224 ILE A O 1
ATOM 1753 N N . PHE A 1 225 ? 4.683 3.072 -13.185 1.00 94.62 225 PHE A N 1
ATOM 1754 C CA . PHE A 1 225 ? 5.672 3.873 -12.479 1.00 94.62 225 PHE A CA 1
ATOM 1755 C C . PHE A 1 225 ? 5.766 5.254 -13.116 1.00 94.62 225 PHE A C 1
ATOM 1757 O O . PHE A 1 225 ? 6.367 5.426 -14.174 1.00 94.62 225 PHE A O 1
ATOM 1764 N N . ASN A 1 226 ? 5.160 6.236 -12.460 1.00 92.19 226 ASN A N 1
ATOM 1765 C CA . ASN A 1 226 ? 5.189 7.635 -12.845 1.00 92.19 226 ASN A CA 1
ATOM 1766 C C . ASN A 1 226 ? 6.039 8.421 -11.851 1.00 92.19 226 ASN A C 1
ATOM 1768 O O . ASN A 1 226 ? 5.652 8.610 -10.697 1.00 92.19 226 ASN A O 1
ATOM 1772 N N . SER A 1 227 ? 7.204 8.876 -12.306 1.00 89.19 227 SER A N 1
ATOM 1773 C CA . SER A 1 227 ? 8.129 9.655 -11.492 1.00 89.19 227 SER A CA 1
ATOM 1774 C C . SER A 1 227 ? 8.294 11.086 -12.007 1.00 89.19 227 SER A C 1
ATOM 1776 O O . SER A 1 227 ? 8.490 11.348 -13.199 1.00 89.19 227 SER A O 1
ATOM 1778 N N . TRP A 1 228 ? 8.259 12.037 -11.078 1.00 87.12 228 TRP A N 1
ATOM 1779 C CA . TRP A 1 228 ? 8.631 13.439 -11.272 1.00 87.12 228 TRP A CA 1
ATOM 1780 C C . TRP A 1 228 ? 10.066 13.722 -10.800 1.00 87.12 228 TRP A C 1
ATOM 1782 O O . TRP A 1 228 ? 10.419 14.872 -10.531 1.00 87.12 228 TRP A O 1
ATOM 1792 N N . SER A 1 229 ? 10.904 12.688 -10.671 1.00 81.69 229 SER A N 1
ATOM 1793 C CA . SER A 1 229 ? 12.308 12.832 -10.279 1.00 81.69 229 SER A CA 1
ATOM 1794 C C . SER A 1 229 ? 13.096 13.726 -11.243 1.00 81.69 229 SER A C 1
ATOM 1796 O O . SER A 1 229 ? 12.981 13.605 -12.458 1.00 81.69 229 SER A O 1
ATOM 1798 N N . TYR A 1 230 ? 13.946 14.594 -10.688 1.00 81.00 230 TYR A N 1
ATOM 1799 C CA . TYR A 1 230 ? 14.926 15.403 -11.425 1.00 81.00 230 TYR A CA 1
ATOM 1800 C C . TYR A 1 230 ? 16.295 14.716 -11.547 1.00 81.00 230 TYR A C 1
ATOM 1802 O O . TYR A 1 230 ? 17.285 15.370 -11.891 1.00 81.00 230 TYR A O 1
ATOM 1810 N N . GLN A 1 231 ? 16.396 13.436 -11.195 1.00 84.69 231 GLN A N 1
ATOM 1811 C CA . GLN A 1 231 ? 17.622 12.640 -11.201 1.00 84.69 231 GLN A CA 1
ATOM 1812 C C . GLN A 1 231 ? 17.482 11.453 -12.162 1.00 84.69 231 GLN A C 1
ATOM 1814 O O . GLN A 1 231 ? 16.383 11.136 -12.619 1.00 84.69 231 GLN A O 1
ATOM 1819 N N . ASP A 1 232 ? 18.606 10.818 -12.501 1.00 85.94 232 ASP A N 1
ATOM 1820 C CA . ASP A 1 232 ? 18.561 9.575 -13.272 1.00 85.94 232 ASP A CA 1
ATOM 1821 C C . ASP A 1 232 ? 17.792 8.528 -12.477 1.00 85.94 232 ASP A C 1
ATOM 1823 O O . ASP A 1 232 ? 18.039 8.341 -11.282 1.00 85.94 232 ASP A O 1
ATOM 1827 N N . SER A 1 233 ? 16.852 7.867 -13.150 1.00 88.62 233 SER A N 1
ATOM 1828 C CA . SER A 1 233 ? 15.973 6.913 -12.492 1.00 88.62 233 SER A CA 1
ATOM 1829 C C . SER A 1 233 ? 16.338 5.472 -12.815 1.00 88.62 233 SER A C 1
ATOM 1831 O O . SER A 1 233 ? 16.671 5.160 -13.959 1.00 88.62 233 SER A O 1
ATOM 1833 N N . VAL A 1 234 ? 16.256 4.573 -11.832 1.00 92.94 234 VAL A N 1
ATOM 1834 C CA . VAL A 1 234 ? 16.539 3.140 -12.012 1.00 92.94 234 VAL A CA 1
ATOM 1835 C C . VAL A 1 234 ? 15.310 2.303 -11.682 1.00 92.94 234 VAL A C 1
ATOM 1837 O O . VAL A 1 234 ? 14.823 2.314 -10.557 1.00 92.94 234 VAL A O 1
ATOM 1840 N N . VAL A 1 235 ? 14.844 1.522 -12.653 1.00 94.75 235 VAL A N 1
ATOM 1841 C CA . VAL A 1 235 ? 13.754 0.556 -12.473 1.00 94.75 235 VAL A CA 1
ATOM 1842 C C . VAL A 1 235 ? 14.335 -0.849 -12.620 1.00 94.75 235 VAL A C 1
ATOM 1844 O O . VAL A 1 235 ? 14.764 -1.236 -13.710 1.00 94.75 235 VAL A O 1
ATOM 1847 N N . ASN A 1 236 ? 14.396 -1.605 -11.522 1.00 96.75 236 ASN A N 1
ATOM 1848 C CA . ASN A 1 236 ? 14.954 -2.958 -11.509 1.00 96.75 236 ASN A CA 1
ATOM 1849 C C . ASN A 1 236 ? 13.847 -4.021 -11.605 1.00 96.75 236 ASN A C 1
ATOM 1851 O O . ASN A 1 236 ? 13.060 -4.193 -10.679 1.00 96.75 236 ASN A O 1
ATOM 1855 N N . LEU A 1 237 ? 13.819 -4.740 -12.730 1.00 96.19 237 LEU A N 1
ATOM 1856 C CA . LEU A 1 237 ? 12.824 -5.743 -13.131 1.00 96.19 237 LEU A CA 1
ATOM 1857 C C . LEU A 1 237 ? 13.483 -7.096 -13.457 1.00 96.19 237 LEU A C 1
ATOM 1859 O O . LEU A 1 237 ? 12.968 -7.877 -14.254 1.00 96.19 237 LEU A O 1
ATOM 1863 N N . LEU A 1 238 ? 14.664 -7.379 -12.895 1.00 95.50 238 LEU A N 1
ATOM 1864 C CA . LEU A 1 238 ? 15.464 -8.540 -13.303 1.00 95.50 238 LEU A CA 1
ATOM 1865 C C . LEU A 1 238 ? 14.753 -9.890 -13.140 1.00 95.50 238 LEU A C 1
ATOM 1867 O O . LEU A 1 238 ? 14.992 -10.768 -13.955 1.00 95.50 238 LEU A O 1
ATOM 1871 N N . ASN A 1 239 ? 13.849 -10.058 -12.171 1.00 94.12 239 ASN A N 1
ATOM 1872 C CA . ASN A 1 239 ? 13.162 -11.341 -11.957 1.00 94.12 239 ASN A CA 1
ATOM 1873 C C . ASN A 1 239 ? 11.647 -11.288 -12.205 1.00 94.12 239 ASN A C 1
ATOM 1875 O O . ASN A 1 239 ? 10.944 -12.229 -11.847 1.00 94.12 239 ASN A O 1
ATOM 1879 N N . THR A 1 240 ? 11.118 -10.223 -12.813 1.00 94.94 240 THR A N 1
ATOM 1880 C CA . THR A 1 240 ? 9.672 -10.055 -13.043 1.00 94.94 240 THR A CA 1
ATOM 1881 C C . THR A 1 240 ? 9.242 -10.754 -14.341 1.00 94.94 240 THR A C 1
ATOM 1883 O O . THR A 1 240 ? 9.017 -10.147 -15.393 1.00 94.94 240 THR A O 1
ATOM 1886 N N . THR A 1 241 ? 9.165 -12.083 -14.303 1.00 92.12 241 THR A N 1
ATOM 1887 C CA . THR A 1 241 ? 8.919 -12.906 -15.501 1.00 92.12 241 THR A CA 1
ATOM 1888 C C . THR A 1 241 ? 7.456 -12.920 -15.949 1.00 92.12 241 THR A C 1
ATOM 1890 O O . THR A 1 241 ? 7.180 -13.311 -17.084 1.00 92.12 241 THR A O 1
ATOM 1893 N N . HIS A 1 242 ? 6.516 -12.448 -15.124 1.00 95.50 242 HIS A N 1
ATOM 1894 C CA . HIS A 1 242 ? 5.069 -12.456 -15.391 1.00 95.50 242 HIS A CA 1
ATOM 1895 C C . HIS A 1 242 ? 4.492 -11.113 -15.861 1.00 95.50 242 HIS A C 1
ATOM 1897 O O . HIS A 1 242 ? 3.278 -10.965 -15.897 1.00 95.50 242 HIS A O 1
ATOM 1903 N N . LEU A 1 243 ? 5.334 -10.155 -16.264 1.00 96.19 243 LEU A N 1
ATOM 1904 C CA . LEU A 1 243 ? 4.861 -8.845 -16.715 1.00 96.19 243 LEU A CA 1
ATOM 1905 C C . LEU A 1 243 ? 3.948 -8.948 -17.946 1.00 96.19 243 LEU A C 1
ATOM 1907 O O . LEU A 1 243 ? 4.365 -9.440 -18.999 1.00 96.19 243 LEU A O 1
ATOM 1911 N N . ASP A 1 244 ? 2.742 -8.404 -17.798 1.00 95.12 244 ASP A N 1
ATOM 1912 C CA . ASP A 1 244 ? 1.709 -8.292 -18.828 1.00 95.12 244 ASP A CA 1
ATOM 1913 C C . ASP A 1 244 ? 1.535 -6.843 -19.294 1.00 95.12 244 ASP A C 1
ATOM 1915 O O . ASP A 1 244 ? 1.218 -6.605 -20.460 1.00 95.12 244 ASP A O 1
ATOM 1919 N N . LYS A 1 245 ? 1.749 -5.877 -18.389 1.00 96.44 245 LYS A N 1
ATOM 1920 C CA . LYS A 1 245 ? 1.640 -4.439 -18.654 1.00 96.44 245 LYS A CA 1
ATOM 1921 C C . LYS A 1 245 ? 2.734 -3.668 -17.927 1.00 96.44 245 LYS A C 1
ATOM 1923 O O . LYS A 1 245 ? 2.911 -3.815 -16.718 1.00 96.44 245 LYS A O 1
ATOM 1928 N N . VAL A 1 246 ? 3.410 -2.783 -18.655 1.00 96.00 246 VAL A N 1
ATOM 1929 C CA . VAL A 1 246 ? 4.376 -1.838 -18.089 1.00 96.00 246 VAL A CA 1
ATOM 1930 C C . VAL A 1 246 ? 4.086 -0.443 -18.612 1.00 96.00 24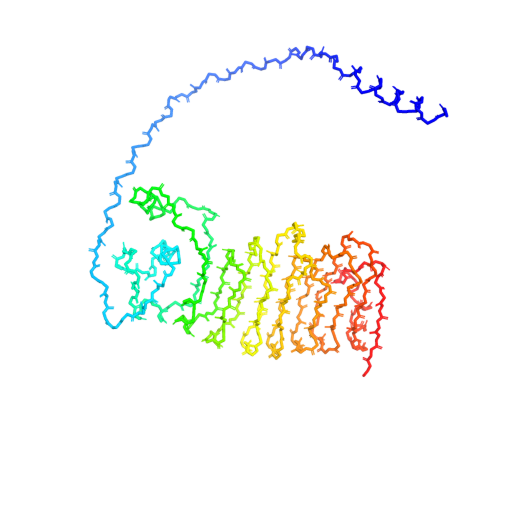6 VAL A C 1
ATOM 1932 O O . VAL A 1 246 ? 3.987 -0.215 -19.814 1.00 96.00 246 VAL A O 1
ATOM 1935 N N . HIS A 1 247 ? 3.991 0.505 -17.696 1.00 95.88 247 HIS A N 1
ATOM 1936 C CA . HIS A 1 247 ? 3.996 1.922 -17.988 1.00 95.88 247 HIS A CA 1
ATOM 1937 C C . HIS A 1 247 ? 5.066 2.587 -17.131 1.00 95.88 247 HIS A C 1
ATOM 1939 O O . HIS A 1 247 ? 5.006 2.516 -15.906 1.00 95.88 247 HIS A O 1
ATOM 1945 N N . ILE A 1 248 ? 6.043 3.219 -17.771 1.00 93.75 248 ILE A N 1
ATOM 1946 C CA . ILE A 1 248 ? 7.066 4.025 -17.116 1.00 93.75 248 ILE A CA 1
ATOM 1947 C C . ILE A 1 248 ? 6.934 5.439 -17.677 1.00 93.75 248 ILE A C 1
ATOM 1949 O O . ILE A 1 248 ? 7.202 5.672 -18.853 1.00 93.75 248 ILE A O 1
ATOM 1953 N N . GLY A 1 249 ? 6.508 6.381 -16.846 1.00 90.50 249 GLY A N 1
ATOM 1954 C CA . GLY A 1 249 ? 6.428 7.796 -17.186 1.00 90.50 249 GLY A CA 1
ATOM 1955 C C . GLY A 1 249 ? 7.427 8.586 -16.354 1.00 90.50 249 GLY A C 1
ATOM 1956 O O . GLY A 1 249 ? 7.372 8.556 -15.128 1.00 90.50 249 GLY A O 1
ATOM 1957 N N . ILE A 1 250 ? 8.351 9.302 -17.001 1.00 86.31 250 ILE A N 1
ATOM 1958 C CA . ILE A 1 250 ? 9.266 10.220 -16.308 1.00 86.31 250 ILE A CA 1
ATOM 1959 C C . ILE A 1 250 ? 9.133 11.605 -16.916 1.00 86.31 250 ILE A C 1
ATOM 1961 O O . ILE A 1 250 ? 9.403 11.815 -18.096 1.00 86.31 250 ILE A O 1
ATOM 1965 N N . THR A 1 251 ? 8.693 12.555 -16.095 1.00 81.38 251 THR A N 1
ATOM 1966 C CA . THR A 1 251 ? 8.295 13.883 -16.587 1.00 81.38 251 THR A CA 1
ATOM 1967 C C . THR A 1 251 ? 9.507 14.801 -16.795 1.00 81.38 251 THR A C 1
ATOM 1969 O O . THR A 1 251 ? 9.537 15.611 -17.719 1.00 81.38 251 THR A O 1
ATOM 1972 N N . ASN A 1 252 ? 10.561 14.633 -15.992 1.00 72.12 252 ASN A N 1
ATOM 1973 C CA . ASN A 1 252 ? 11.732 15.511 -15.973 1.00 72.12 252 ASN A CA 1
ATOM 1974 C C . ASN A 1 252 ? 12.956 14.842 -16.621 1.00 72.12 252 ASN A C 1
ATOM 1976 O O . ASN A 1 252 ? 13.912 14.549 -15.919 1.00 72.12 252 ASN A O 1
ATOM 1980 N N . ARG A 1 253 ? 12.873 14.606 -17.946 1.00 59.94 253 ARG A N 1
ATOM 1981 C CA . ARG A 1 253 ? 13.839 14.187 -19.014 1.00 59.94 253 ARG A CA 1
ATOM 1982 C C . ARG A 1 253 ? 15.253 13.626 -18.716 1.00 59.94 253 ARG A C 1
ATOM 1984 O O . ARG A 1 253 ? 15.996 13.395 -19.671 1.00 59.94 253 ARG A O 1
ATOM 1991 N N . LYS A 1 254 ? 15.672 13.387 -17.480 1.00 68.56 254 LYS A N 1
ATOM 1992 C CA . LYS A 1 254 ? 16.880 12.619 -17.187 1.00 68.56 254 LYS A CA 1
ATOM 1993 C C . LYS A 1 254 ? 16.632 11.152 -17.521 1.00 68.56 254 LYS A C 1
ATOM 1995 O O . LYS A 1 254 ? 15.485 10.709 -17.600 1.00 68.56 254 LYS A O 1
ATOM 2000 N N . GLY A 1 255 ? 17.703 10.443 -17.860 1.00 80.25 255 GLY A N 1
ATOM 2001 C CA . GLY A 1 255 ? 17.601 9.105 -18.430 1.00 80.25 255 GLY A CA 1
ATOM 2002 C C . GLY A 1 255 ? 16.917 8.138 -17.465 1.00 80.25 255 GLY A C 1
ATOM 2003 O O . GLY A 1 255 ? 17.018 8.271 -16.244 1.00 80.25 255 GLY A O 1
ATOM 2004 N N . VAL A 1 256 ? 16.236 7.137 -18.021 1.00 88.81 256 VAL A N 1
ATOM 2005 C CA . VAL A 1 256 ? 15.691 6.025 -17.235 1.00 88.81 256 VAL A CA 1
ATOM 2006 C C . VAL A 1 256 ? 16.514 4.795 -17.534 1.00 88.81 256 VAL A C 1
ATOM 2008 O O . VAL A 1 256 ? 16.596 4.384 -18.686 1.00 88.81 256 VAL A O 1
ATOM 2011 N N . LYS A 1 257 ? 17.110 4.175 -16.525 1.00 93.69 257 LYS A N 1
ATOM 2012 C CA . LYS A 1 257 ? 17.751 2.875 -16.677 1.00 93.69 257 LYS A CA 1
ATOM 2013 C C . LYS A 1 257 ? 16.776 1.784 -16.265 1.00 93.69 257 LYS A C 1
ATOM 2015 O O . LYS A 1 257 ? 16.394 1.706 -15.099 1.00 93.69 257 LYS A O 1
ATOM 2020 N N . VAL A 1 258 ? 16.416 0.916 -17.203 1.00 94.38 258 VAL A N 1
ATOM 2021 C CA . VAL A 1 258 ? 15.537 -0.229 -16.934 1.00 94.38 258 VAL A CA 1
ATOM 2022 C C . VAL A 1 258 ? 16.364 -1.511 -16.991 1.00 94.38 258 VAL A C 1
ATOM 2024 O O . VAL A 1 258 ? 16.966 -1.829 -18.021 1.00 94.38 258 VAL A O 1
ATOM 2027 N N . LEU A 1 259 ? 16.440 -2.226 -15.865 1.00 96.62 259 LEU A N 1
ATOM 2028 C CA . LEU A 1 259 ? 17.145 -3.506 -15.755 1.00 96.62 259 LEU A CA 1
ATOM 2029 C C . LEU A 1 259 ? 16.140 -4.643 -15.933 1.00 96.62 259 LEU A C 1
ATOM 2031 O O . LEU A 1 259 ? 15.194 -4.720 -15.161 1.00 96.62 259 LEU A O 1
ATOM 2035 N N . VAL A 1 260 ? 16.338 -5.528 -16.907 1.00 95.94 260 VAL A N 1
ATOM 2036 C CA . VAL A 1 260 ? 15.414 -6.645 -17.197 1.00 95.94 260 VAL A CA 1
ATOM 2037 C C . VAL A 1 260 ? 16.163 -7.938 -17.498 1.00 95.94 260 VAL A C 1
ATOM 2039 O O . VAL A 1 260 ? 17.305 -7.905 -17.963 1.00 95.94 260 VAL A O 1
ATOM 2042 N N . SER A 1 261 ? 15.509 -9.079 -17.269 1.00 95.06 261 SER A N 1
ATOM 2043 C CA . SER A 1 261 ? 15.996 -10.369 -17.772 1.00 95.06 261 SER A CA 1
ATOM 2044 C C . SER A 1 261 ? 15.851 -10.474 -19.298 1.00 95.06 261 SER A C 1
ATOM 2046 O O . SER A 1 261 ? 15.036 -9.759 -19.897 1.00 95.06 261 SER A O 1
ATOM 2048 N N . PRO A 1 262 ? 16.560 -11.417 -19.949 1.00 94.06 262 PRO A N 1
ATOM 2049 C CA . PRO A 1 262 ? 16.321 -11.751 -21.352 1.00 94.06 262 PRO A CA 1
ATOM 2050 C C . PRO A 1 262 ? 14.866 -12.151 -21.636 1.00 94.06 262 PRO A C 1
ATOM 2052 O O . PRO A 1 262 ? 14.316 -11.765 -22.662 1.00 94.06 262 PRO A O 1
ATOM 2055 N N . GLN A 1 263 ? 14.222 -12.874 -20.713 1.00 92.44 263 GLN A N 1
ATOM 2056 C CA . GLN A 1 263 ? 12.835 -13.331 -20.859 1.00 92.44 263 GLN A CA 1
ATOM 2057 C C . GLN A 1 263 ? 11.849 -12.157 -20.842 1.00 92.44 263 GLN A C 1
ATOM 2059 O O . GLN A 1 263 ? 10.969 -12.066 -21.697 1.00 92.44 263 GLN A O 1
ATOM 2064 N N . THR A 1 264 ? 12.024 -11.226 -19.901 1.00 91.31 264 THR A N 1
ATOM 2065 C CA . THR A 1 264 ? 11.217 -10.003 -19.819 1.00 91.31 264 THR A CA 1
ATOM 2066 C C . THR A 1 264 ? 11.421 -9.134 -21.063 1.00 91.31 264 THR A C 1
ATOM 2068 O O . THR A 1 264 ? 10.450 -8.627 -21.620 1.00 91.31 264 THR A O 1
ATOM 2071 N N . MET A 1 265 ? 12.662 -9.011 -21.550 1.00 92.69 26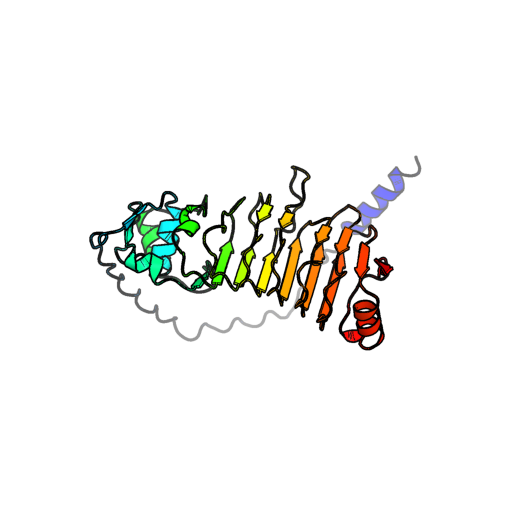5 MET A N 1
ATOM 2072 C CA . MET A 1 265 ? 12.966 -8.282 -22.787 1.00 92.69 265 MET A CA 1
ATOM 2073 C C . MET A 1 265 ? 12.282 -8.901 -24.015 1.00 92.69 265 MET A C 1
ATOM 2075 O O . MET A 1 265 ? 11.783 -8.171 -24.869 1.00 92.69 265 MET A O 1
ATOM 2079 N N . GLU A 1 266 ? 12.223 -10.229 -24.110 1.00 92.12 266 GLU A N 1
ATOM 2080 C CA . GLU A 1 266 ? 11.530 -10.892 -25.217 1.00 92.12 266 GLU A CA 1
ATOM 2081 C C . GLU A 1 266 ? 10.022 -10.607 -25.196 1.00 92.12 266 GLU A C 1
ATOM 2083 O O . GLU A 1 266 ? 9.459 -10.222 -26.219 1.00 92.12 266 GLU A O 1
ATOM 2088 N N . LYS A 1 267 ? 9.382 -10.661 -24.018 1.00 90.81 267 LYS A N 1
ATOM 2089 C CA . LYS A 1 267 ? 7.963 -10.291 -23.861 1.00 90.81 267 LYS A CA 1
ATOM 2090 C C . LYS A 1 267 ? 7.662 -8.860 -24.314 1.00 90.81 267 LYS A C 1
ATOM 2092 O O . LYS A 1 267 ? 6.646 -8.633 -24.975 1.00 90.81 267 LYS A O 1
ATOM 2097 N N . ILE A 1 268 ? 8.545 -7.914 -23.976 1.00 88.38 268 ILE A N 1
ATOM 2098 C CA . ILE A 1 268 ? 8.435 -6.507 -24.393 1.00 88.38 268 ILE A CA 1
ATOM 2099 C C . ILE A 1 268 ? 8.430 -6.403 -25.922 1.00 88.38 268 ILE A C 1
ATOM 2101 O O . ILE A 1 268 ? 7.587 -5.711 -26.491 1.00 88.38 268 ILE A O 1
ATOM 2105 N N . LYS A 1 269 ? 9.336 -7.122 -26.596 1.00 89.00 269 LYS A N 1
ATOM 2106 C CA . LYS A 1 269 ? 9.434 -7.119 -28.062 1.00 89.00 269 LYS A CA 1
ATOM 2107 C C . LYS A 1 269 ? 8.216 -7.742 -28.737 1.00 89.00 269 LYS A C 1
ATOM 2109 O O . LYS A 1 269 ? 7.804 -7.254 -29.786 1.00 89.00 269 LYS A O 1
ATOM 2114 N N . THR A 1 270 ? 7.643 -8.799 -28.160 1.00 92.50 270 THR A N 1
ATOM 2115 C CA . THR A 1 270 ? 6.497 -9.499 -28.761 1.00 92.50 270 THR A CA 1
ATOM 2116 C C . THR A 1 270 ? 5.166 -8.769 -28.575 1.00 92.50 270 THR A C 1
ATOM 2118 O O . THR A 1 270 ? 4.263 -8.979 -29.375 1.00 92.50 270 THR A O 1
ATOM 2121 N N . ASN A 1 271 ? 5.030 -7.912 -27.552 1.00 92.38 271 ASN A N 1
ATOM 2122 C CA . ASN A 1 271 ? 3.769 -7.230 -27.220 1.00 92.38 271 ASN A CA 1
ATOM 2123 C C . ASN A 1 271 ? 3.944 -5.717 -26.968 1.00 92.38 271 ASN A C 1
ATOM 2125 O O . ASN A 1 271 ? 3.520 -5.228 -25.920 1.00 92.38 271 ASN A O 1
ATOM 2129 N N . PRO A 1 272 ? 4.533 -4.939 -27.894 1.00 89.56 272 PRO A N 1
ATOM 2130 C CA . PRO A 1 272 ? 4.965 -3.563 -27.629 1.00 89.56 272 PRO A CA 1
ATOM 2131 C C . PRO A 1 272 ? 3.835 -2.618 -27.182 1.00 89.56 272 PRO A C 1
ATOM 2133 O O . PRO A 1 272 ? 4.085 -1.696 -26.413 1.00 89.56 272 PRO A O 1
ATOM 2136 N N . SER A 1 273 ? 2.580 -2.869 -27.576 1.00 92.19 273 SER A N 1
ATOM 2137 C CA . SER A 1 273 ? 1.417 -2.074 -27.145 1.00 92.19 273 SER A CA 1
ATOM 2138 C C . SER A 1 273 ? 1.159 -2.113 -25.636 1.00 92.19 273 SER A C 1
ATOM 2140 O O . SER A 1 273 ? 0.494 -1.227 -25.107 1.00 92.19 273 SER A O 1
ATOM 2142 N N . ASN A 1 274 ? 1.667 -3.124 -24.928 1.00 90.75 274 ASN A N 1
ATOM 2143 C CA . ASN A 1 274 ? 1.490 -3.255 -23.483 1.00 90.75 274 ASN A CA 1
ATOM 2144 C C . ASN A 1 274 ? 2.621 -2.601 -22.674 1.00 90.75 274 ASN A C 1
ATOM 2146 O O . ASN A 1 274 ? 2.519 -2.514 -21.448 1.00 90.75 274 ASN A O 1
ATOM 2150 N N . PHE A 1 275 ? 3.681 -2.131 -23.340 1.00 91.88 275 PHE A N 1
ATOM 2151 C CA . PHE A 1 275 ? 4.889 -1.601 -22.712 1.00 91.88 275 PHE A CA 1
ATOM 2152 C C . PHE A 1 275 ? 5.117 -0.156 -23.166 1.00 91.88 275 PHE A C 1
ATOM 2154 O O . PHE A 1 275 ? 5.732 0.112 -24.193 1.00 91.88 275 PHE A O 1
ATOM 2161 N N . HIS A 1 276 ? 4.615 0.788 -22.375 1.00 91.88 276 HIS A N 1
ATOM 2162 C CA . HIS A 1 276 ? 4.784 2.221 -22.599 1.00 91.88 276 HIS A CA 1
ATOM 2163 C C . HIS A 1 276 ? 5.975 2.712 -21.786 1.00 91.88 276 HIS A C 1
ATOM 2165 O O . HIS A 1 276 ? 5.879 2.858 -20.569 1.00 91.88 276 HIS A O 1
ATOM 2171 N N . ILE A 1 277 ? 7.112 2.921 -22.441 1.00 84.94 277 ILE A N 1
ATOM 2172 C CA . ILE A 1 277 ? 8.369 3.293 -21.787 1.00 84.94 277 ILE A CA 1
ATOM 2173 C C . ILE A 1 277 ? 8.962 4.474 -22.559 1.00 84.94 277 ILE A C 1
ATOM 2175 O O . ILE A 1 277 ? 8.836 4.496 -23.785 1.00 84.94 277 ILE A O 1
ATOM 2179 N N . PRO A 1 278 ? 9.569 5.476 -21.893 1.00 84.44 278 PRO A N 1
ATOM 2180 C CA . PRO A 1 278 ? 10.037 6.672 -22.577 1.00 84.44 278 PRO A CA 1
ATOM 2181 C C . PRO A 1 278 ? 11.133 6.306 -23.579 1.00 84.44 278 PRO A C 1
ATOM 2183 O O . PRO A 1 278 ? 11.988 5.475 -23.280 1.00 84.44 278 PRO A O 1
ATOM 2186 N N . GLU A 1 279 ? 11.165 6.962 -24.740 1.00 82.25 279 GLU A N 1
ATOM 2187 C CA . GLU A 1 279 ? 12.207 6.738 -25.760 1.00 82.25 279 GLU A CA 1
ATOM 2188 C C . GLU A 1 279 ? 13.626 7.014 -25.233 1.00 82.25 279 GLU A C 1
ATOM 2190 O O . GLU A 1 279 ? 14.609 6.492 -25.751 1.00 82.25 279 GLU A O 1
ATOM 2195 N N . THR A 1 280 ? 13.739 7.813 -24.169 1.00 80.06 280 THR A N 1
ATOM 2196 C CA . THR A 1 280 ? 14.993 8.112 -23.469 1.00 80.06 280 THR A CA 1
ATOM 2197 C C . THR A 1 280 ? 15.458 6.993 -22.530 1.00 80.06 280 THR A C 1
ATOM 2199 O O . THR A 1 280 ? 16.495 7.140 -21.876 1.00 80.06 280 THR A O 1
ATOM 2202 N N . ALA A 1 281 ? 14.712 5.891 -22.414 1.00 83.94 281 ALA A N 1
ATOM 2203 C CA . ALA A 1 281 ? 15.075 4.781 -21.549 1.00 83.94 281 ALA A CA 1
ATOM 2204 C C . ALA A 1 281 ? 16.255 3.975 -22.115 1.00 83.94 281 ALA A C 1
ATOM 2206 O O . ALA A 1 281 ? 16.249 3.513 -23.256 1.00 83.94 281 ALA A O 1
ATOM 2207 N N . ILE A 1 282 ? 17.260 3.748 -21.271 1.00 86.50 282 ILE A N 1
ATOM 2208 C CA . ILE A 1 282 ? 18.399 2.877 -21.534 1.00 86.50 282 ILE A CA 1
ATOM 2209 C C . ILE A 1 282 ? 18.100 1.502 -20.942 1.00 86.50 282 ILE A C 1
ATOM 2211 O O . ILE A 1 282 ? 18.039 1.310 -19.723 1.00 86.50 282 ILE A O 1
ATOM 2215 N N . TRP A 1 283 ? 17.970 0.519 -21.822 1.00 86.75 283 TRP A N 1
ATOM 2216 C CA . TRP A 1 283 ? 17.766 -0.871 -21.450 1.00 86.75 283 TRP A CA 1
ATOM 2217 C C . TRP A 1 283 ? 19.085 -1.551 -21.104 1.00 86.75 283 TRP A C 1
ATOM 2219 O O . TRP A 1 283 ? 20.031 -1.539 -21.887 1.00 86.75 283 TRP A O 1
ATOM 2229 N N . THR A 1 284 ? 19.146 -2.186 -19.936 1.00 90.06 284 THR A N 1
ATOM 2230 C CA . THR A 1 284 ? 20.252 -3.077 -19.570 1.00 90.06 284 THR A CA 1
ATOM 2231 C C . THR A 1 284 ? 19.699 -4.476 -19.341 1.00 90.06 284 THR A C 1
ATOM 2233 O O . THR A 1 284 ? 19.040 -4.733 -18.336 1.00 90.06 284 THR A O 1
ATOM 2236 N N . VAL A 1 285 ? 19.988 -5.387 -20.268 1.00 84.44 285 VAL A N 1
ATOM 2237 C CA . VAL A 1 285 ? 19.652 -6.806 -20.111 1.00 84.44 285 VAL A CA 1
ATOM 2238 C C . VAL A 1 285 ? 20.754 -7.478 -19.291 1.00 84.44 285 VAL A C 1
ATOM 2240 O O . VAL A 1 285 ? 21.930 -7.343 -19.633 1.00 84.44 285 VAL A O 1
ATOM 2243 N N . ARG A 1 286 ? 20.400 -8.179 -18.208 1.00 86.25 286 ARG A N 1
ATOM 2244 C CA . ARG A 1 286 ? 21.345 -8.996 -17.423 1.00 86.25 286 ARG A CA 1
ATOM 2245 C C . ARG A 1 286 ? 20.805 -10.414 -17.266 1.00 86.25 286 ARG A C 1
ATOM 2247 O O . ARG A 1 286 ? 19.602 -10.580 -17.082 1.00 86.25 286 ARG A O 1
ATOM 2254 N N . GLY A 1 287 ? 21.698 -11.392 -17.395 1.00 66.81 287 GLY A N 1
ATOM 2255 C CA . GLY A 1 287 ? 21.430 -12.809 -17.137 1.00 66.81 287 GLY A CA 1
ATOM 2256 C C . GLY A 1 287 ? 21.851 -13.227 -15.740 1.00 66.81 287 GLY A C 1
ATOM 2257 O O . GLY A 1 287 ? 22.583 -12.442 -15.092 1.00 66.81 287 GLY A O 1
#

pLDDT: mean 82.96, std 16.26, range [37.72, 98.62]

Radius of gyration: 26.13 Å; chains: 1; bounding box: 64×61×56 Å

Sequence (287 aa):
MKSAYLMALLLAILITSCAETENPFVPEEPKPENPVQIVDEPDPVDFQVTETKEPYFTIADKGFEALLIVLNIDTDNQINGKVSQADVLNVKDLRHNLNGSPNLKAEFIKQKYGAMPTIKDFDDIRHFKNLQNLGVHGGKTIDLSLNANLEKIEWTGGLGFETLNLTNLDKLKIVQCYAPMMPHASGDPGEVQLKNNTSLEVFEYYGHANSIDLSQAPNLKILIFNSWSYQDSVVNLLNTTHLDKVHIGITNRKGVKVLVSPQTMEKIKTNPSNFHIPETAIWTVRG

InterPro domains:
  IPR032675 Leucine-rich repeat domain superfamily [G3DSA:3.80.10.10] (47-270)